Protein AF-A0A239QYQ8-F1 (afdb_monomer)

Secondary structure (DSSP, 8-state):
---GGGGS-TTT-SEEGGGHHHHHHHHT-SSHHHHHHHHHHT--SEEEEETTT--EEEEE-TT-TTS----TTEEEEPPSS-GGG----GGGS--TT---THHHHHHHSTT---THHHHHS-SPPB-SS--HHHHHHHHHHHHHHHH-HHHHHHHHHHHHHHHHHHHSS-SHHHHHHHIIIIIHHHHHTBTTGGG--HHHHHHHHHHHT-TTTHHHHHHHHHHHHHHHHHHHHHHHHHH--

Sequence (241 aa):
MDGAIEYMDEVALCYPQEKFNKLRTALGFKQDSELTELIEQAETFYIVRQKDTGQMVAFMTPLVPYRFVPSEHQIIEEPALKSEVFEVQANLMYNPKNSDKIADNLRVHRKGINMKMLLKENAPAFHATPKEDAIAQVEEVFEYLFSNDYELREYFGEFAYHYQQKYNTKAFPALKALVDERLIPHMSSRVGIENWPKPAVLKWIKNYFGARRLPYVITEAKELLQKREERMKREQEEQDY

Mean predicted aligned error: 14.35 Å

Nearest PDB structures (foldseek):
  7qvd-assembly1_AAA  TM=2.580E-01  e=7.735E+00  Pseudomonas aeruginosa
  8r0a-assembly1_L  TM=1.962E-01  e=7.735E+00  Homo sapiens

Solvent-accessible surface area (backbone atoms only — not comparable to full-atom values): 13514 Å² total; per-residue (Å²): 129,89,56,47,63,85,40,36,41,74,61,40,55,25,38,38,51,92,31,35,68,60,46,24,52,78,66,70,43,94,44,60,64,62,46,51,52,50,53,59,64,50,32,41,37,30,38,31,25,34,67,92,77,64,46,74,49,30,37,24,51,56,90,52,78,64,46,62,77,69,54,100,60,38,44,77,45,76,39,82,47,65,75,87,71,79,80,65,52,48,68,75,57,60,58,93,85,64,91,47,75,64,56,60,57,44,62,73,33,85,85,38,49,70,48,50,44,66,62,72,54,69,60,73,54,66,43,99,61,54,48,71,61,17,39,52,53,49,48,54,53,51,51,53,33,71,75,31,76,66,51,37,42,74,68,39,38,69,57,37,52,54,36,26,73,74,67,76,45,80,33,64,66,23,52,50,34,32,37,68,75,43,47,45,59,61,51,17,14,24,50,50,46,57,66,49,51,66,71,59,55,50,52,49,53,48,58,64,58,30,81,93,42,32,70,58,53,50,51,52,15,50,54,42,30,51,53,52,53,56,48,54,51,49,56,49,60,64,70,76,106

Foldseek 3Di:
DPFDVVQADLQLQKRFPVSLVVVCVVQPHPDSVLVVVLVVLQLQWWFKAFQPPRDTGIIHGLVRQFRDDDDPRIDIDHRPDHPPVPPDFSVNSDDVVDPDPNVVSQVVVVPGRPCCSVVVPPPQDFAPFFDPLLLVLLVVLVVVCVVDPVSVCVLCVVLQVVLCVVPVDGCVLLVVLCCVVPVSRPRRRGRNSSVGDSVVSSVVSSVCCDPVCSVVSSVNSVVSSVVVVVVVVVVVVVVVD

pLDDT: mean 73.73, std 17.38, range [32.91, 96.12]

Radius of gyration: 22.36 Å; Cα contacts (8 Å, |Δi|>4): 276; chains: 1; bounding box: 58×44×60 Å

Structure (mmCIF, N/CA/C/O backbone):
data_AF-A0A239QYQ8-F1
#
_entry.id   AF-A0A239QYQ8-F1
#
loop_
_atom_site.group_PDB
_atom_site.id
_atom_site.type_symbol
_atom_site.label_atom_id
_atom_site.label_alt_id
_atom_site.label_comp_id
_atom_site.label_asym_id
_atom_site.label_entity_id
_atom_site.label_seq_id
_atom_site.pdbx_PDB_ins_code
_atom_site.Cartn_x
_atom_site.Cartn_y
_atom_site.Cartn_z
_atom_site.occupancy
_atom_site.B_iso_or_equiv
_atom_site.auth_seq_id
_atom_site.auth_comp_id
_atom_site.auth_asym_id
_atom_site.auth_atom_id
_atom_site.pdbx_PDB_model_num
ATOM 1 N N . MET A 1 1 ? 11.952 -0.265 20.543 1.00 32.91 1 MET A N 1
ATOM 2 C CA . MET A 1 1 ? 10.573 -0.113 21.035 1.00 32.91 1 MET A CA 1
ATOM 3 C C . MET A 1 1 ? 9.728 -0.713 19.956 1.00 32.91 1 MET A C 1
ATOM 5 O O . MET A 1 1 ? 9.585 -0.096 18.909 1.00 32.91 1 MET A O 1
ATOM 9 N N . ASP A 1 2 ? 9.328 -1.948 20.195 1.00 33.94 2 ASP A N 1
ATOM 10 C CA . ASP A 1 2 ? 8.453 -2.724 19.333 1.00 33.94 2 ASP A CA 1
ATOM 11 C C . ASP A 1 2 ? 7.106 -1.999 19.321 1.00 33.94 2 ASP A C 1
ATOM 13 O O . ASP A 1 2 ? 6.491 -1.787 20.371 1.00 33.94 2 ASP A O 1
ATOM 17 N N . GLY A 1 3 ? 6.778 -1.385 18.187 1.00 49.34 3 GLY A N 1
ATOM 18 C CA . GLY A 1 3 ? 5.700 -0.411 18.142 1.00 49.34 3 GLY A CA 1
ATOM 19 C C . GLY A 1 3 ? 4.340 -1.039 17.876 1.00 49.34 3 GLY A C 1
ATOM 20 O O . GLY A 1 3 ? 4.070 -2.181 18.243 1.00 49.34 3 GL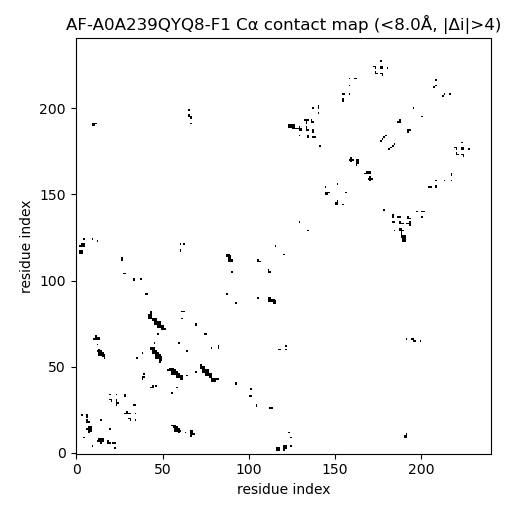Y A O 1
ATOM 21 N N . ALA A 1 4 ? 3.411 -0.243 17.342 1.00 50.47 4 ALA A N 1
ATOM 22 C CA . ALA A 1 4 ? 1.981 -0.533 17.451 1.00 50.47 4 ALA A CA 1
ATOM 23 C C . ALA A 1 4 ? 1.510 -1.797 16.704 1.00 50.47 4 ALA A C 1
ATOM 25 O O . ALA A 1 4 ? 0.371 -2.219 16.897 1.00 50.47 4 ALA A O 1
ATOM 26 N N . ILE A 1 5 ? 2.382 -2.402 15.895 1.00 53.28 5 ILE A N 1
ATOM 27 C CA . ILE A 1 5 ? 2.143 -3.631 15.133 1.00 53.28 5 ILE A CA 1
ATOM 28 C C . ILE A 1 5 ? 1.789 -4.809 16.052 1.00 53.28 5 ILE A C 1
ATOM 30 O O . ILE A 1 5 ? 0.895 -5.580 15.722 1.00 53.28 5 ILE A O 1
ATOM 34 N N . GLU A 1 6 ? 2.391 -4.918 17.243 1.00 60.53 6 GLU A N 1
ATOM 35 C CA . GLU A 1 6 ? 2.124 -6.037 18.172 1.00 60.53 6 GLU A CA 1
ATOM 36 C C . GLU A 1 6 ? 0.673 -6.089 18.689 1.00 60.53 6 GLU A C 1
ATOM 38 O O . GLU A 1 6 ? 0.208 -7.103 19.228 1.00 60.53 6 GLU A O 1
ATOM 43 N N . TYR A 1 7 ? -0.051 -4.978 18.548 1.00 66.06 7 TYR A N 1
ATOM 44 C CA . TYR A 1 7 ? -1.433 -4.829 18.994 1.00 66.06 7 TYR A CA 1
ATOM 45 C C . TYR A 1 7 ? -2.443 -4.930 17.845 1.00 66.06 7 TYR A C 1
ATOM 47 O O . TYR A 1 7 ? -3.643 -4.848 18.106 1.00 66.06 7 TYR A O 1
ATOM 55 N N . MET A 1 8 ? -1.979 -5.108 16.604 1.00 67.62 8 MET A N 1
ATOM 56 C CA . MET A 1 8 ? -2.828 -5.265 15.425 1.00 67.62 8 MET A CA 1
ATOM 57 C C . MET A 1 8 ? -3.097 -6.734 15.118 1.00 67.62 8 MET A C 1
ATOM 59 O O . MET A 1 8 ? -2.294 -7.616 15.422 1.00 67.62 8 MET A O 1
ATOM 63 N N . ASP A 1 9 ? -4.233 -6.990 14.481 1.00 66.75 9 ASP A N 1
ATOM 64 C CA . ASP A 1 9 ? -4.422 -8.210 13.712 1.00 66.75 9 ASP A CA 1
ATOM 65 C C . ASP A 1 9 ? -3.593 -8.119 12.424 1.00 66.75 9 ASP A C 1
ATOM 67 O O . ASP A 1 9 ? -3.753 -7.183 11.637 1.00 66.75 9 ASP A O 1
ATOM 71 N N . GLU A 1 10 ? -2.687 -9.072 12.215 1.00 59.56 10 GLU A N 1
ATOM 72 C CA . GLU A 1 10 ? -1.747 -9.044 11.089 1.00 59.56 10 GLU A CA 1
ATOM 73 C C . GLU A 1 10 ? -2.444 -9.202 9.728 1.00 59.56 10 GLU A C 1
ATOM 75 O O . GLU A 1 10 ? -1.924 -8.739 8.714 1.00 59.56 10 GLU A O 1
ATOM 80 N N . VAL A 1 11 ? -3.631 -9.814 9.687 1.00 58.41 11 VAL A N 1
ATOM 81 C CA . VAL A 1 11 ? -4.361 -10.110 8.449 1.00 58.41 11 VAL A CA 1
ATOM 82 C C . VAL A 1 11 ? -5.255 -8.928 8.073 1.00 58.41 11 VAL A C 1
ATOM 84 O O . VAL A 1 11 ? -5.144 -8.370 6.975 1.00 58.41 11 VAL A O 1
ATOM 87 N N . ALA A 1 12 ? -6.109 -8.506 9.005 1.00 58.50 12 ALA A N 1
ATOM 88 C CA . ALA A 1 12 ? -7.071 -7.429 8.810 1.00 58.50 12 ALA A CA 1
ATOM 89 C C . ALA A 1 12 ? -6.451 -6.028 8.957 1.00 58.50 12 ALA A C 1
ATOM 91 O O . ALA A 1 12 ? -7.084 -5.041 8.582 1.00 58.50 12 ALA A O 1
ATOM 92 N N . LEU A 1 13 ? -5.222 -5.931 9.486 1.00 65.25 13 LEU A N 1
ATOM 93 C CA . LEU A 1 13 ? -4.535 -4.683 9.845 1.00 65.25 13 LEU A CA 1
ATOM 94 C C . LEU A 1 13 ? -5.445 -3.708 10.609 1.00 65.25 13 LEU A C 1
ATOM 96 O O . LEU A 1 13 ? -5.442 -2.496 10.377 1.00 65.25 13 LEU A O 1
ATOM 100 N N . CYS A 1 14 ? -6.224 -4.262 11.533 1.00 74.31 14 CYS A N 1
ATOM 101 C CA . CYS A 1 14 ? -7.064 -3.531 12.468 1.00 74.31 14 CYS A CA 1
ATOM 102 C C . CYS A 1 14 ? -6.534 -3.706 13.894 1.00 74.31 14 CYS A C 1
ATOM 104 O O . CYS A 1 14 ? -5.748 -4.610 14.171 1.00 74.31 14 CYS A O 1
ATOM 106 N N . TYR A 1 15 ? -6.975 -2.848 14.806 1.00 81.69 15 TYR A N 1
ATOM 107 C CA . TYR A 1 15 ? -6.824 -3.047 16.242 1.00 81.69 15 TYR A CA 1
ATOM 108 C C . TYR A 1 15 ? -8.134 -3.643 16.749 1.00 81.69 15 TYR A C 1
ATOM 110 O O . TYR A 1 15 ? -9.113 -2.900 16.865 1.00 81.69 15 TYR A O 1
ATOM 118 N N . PRO A 1 16 ? -8.204 -4.961 16.983 1.00 84.56 16 PRO A N 1
ATOM 119 C CA . PRO A 1 16 ? -9.441 -5.592 17.399 1.00 84.56 16 PRO A CA 1
ATOM 120 C C . PRO A 1 16 ? -9.619 -5.449 18.917 1.00 84.56 16 PRO A C 1
ATOM 122 O O . PRO A 1 16 ? -8.652 -5.243 19.665 1.00 84.56 16 PRO A O 1
ATOM 125 N N . GLN A 1 17 ? -10.861 -5.528 19.386 1.00 86.56 17 GLN A N 1
ATOM 126 C CA . GLN A 1 17 ? -11.225 -5.268 20.778 1.00 86.56 17 GLN A CA 1
ATOM 127 C C . GLN A 1 17 ? -10.453 -6.153 21.769 1.00 86.56 17 GLN A C 1
ATOM 129 O O . GLN A 1 17 ? -10.079 -5.698 22.849 1.00 86.56 17 GLN A O 1
ATOM 134 N N . GLU A 1 18 ? -10.112 -7.387 21.393 1.00 84.88 18 GLU A N 1
ATOM 135 C CA . GLU A 1 18 ? -9.341 -8.322 22.223 1.00 84.88 18 GLU A CA 1
ATOM 136 C C . GLU A 1 18 ? -7.933 -7.796 22.548 1.00 84.88 18 GLU A C 1
ATOM 138 O O . GLU A 1 18 ? -7.304 -8.220 23.523 1.00 84.88 18 GLU A O 1
ATOM 143 N N . LYS A 1 19 ? -7.417 -6.858 21.746 1.00 81.12 19 LYS A N 1
ATOM 144 C CA . LYS A 1 19 ? -6.107 -6.224 21.932 1.00 81.12 19 LYS A CA 1
ATOM 145 C C . LYS A 1 19 ? -6.196 -4.873 22.643 1.00 81.12 19 LYS A C 1
ATOM 147 O O . LYS A 1 19 ? -5.146 -4.336 23.006 1.00 81.12 19 LYS A O 1
ATOM 152 N N . PHE A 1 20 ? -7.396 -4.349 22.921 1.00 86.44 20 PHE A N 1
ATOM 153 C CA . PHE A 1 20 ? -7.574 -3.030 23.544 1.00 86.44 20 PHE A CA 1
ATOM 154 C C . PHE A 1 20 ? -6.898 -2.943 24.904 1.00 86.44 20 PHE A C 1
ATOM 156 O O . PHE A 1 20 ? -6.191 -1.975 25.147 1.00 86.44 20 PHE A O 1
ATOM 163 N N . ASN A 1 21 ? -6.991 -3.978 25.742 1.00 82.25 21 ASN A N 1
ATOM 164 C CA . ASN A 1 21 ? -6.329 -3.985 27.049 1.00 82.25 21 ASN A CA 1
ATOM 165 C C . ASN A 1 21 ? -4.804 -3.756 26.937 1.00 82.25 21 ASN A C 1
ATOM 167 O O . ASN A 1 21 ? -4.207 -2.966 27.675 1.00 82.25 21 ASN A O 1
ATOM 171 N N . LYS A 1 22 ? -4.160 -4.417 25.970 1.00 78.12 22 LYS A N 1
ATOM 172 C CA . LYS A 1 22 ? -2.721 -4.252 25.731 1.00 78.12 22 LYS A CA 1
ATOM 173 C C . LYS A 1 22 ? -2.416 -2.866 25.169 1.00 78.12 22 LYS A C 1
ATOM 175 O O . LYS A 1 22 ? -1.539 -2.175 25.686 1.00 78.12 22 LYS A O 1
ATOM 180 N N . LEU A 1 23 ? -3.183 -2.442 24.166 1.00 75.88 23 LEU A N 1
ATOM 181 C CA . LEU A 1 23 ? -2.985 -1.161 23.504 1.00 75.88 23 LEU A CA 1
ATOM 182 C C . LEU A 1 23 ? -3.208 0.022 24.454 1.00 75.88 23 LEU A C 1
ATOM 184 O O . LEU A 1 23 ? -2.389 0.936 24.517 1.00 75.88 23 LEU A O 1
ATOM 188 N N . ARG A 1 24 ? -4.284 -0.010 25.243 1.00 78.12 24 ARG A N 1
ATOM 189 C CA . ARG A 1 24 ? -4.607 1.032 26.216 1.00 78.12 24 ARG A CA 1
ATOM 190 C C . ARG A 1 24 ? -3.499 1.156 27.258 1.00 78.12 24 ARG A C 1
ATOM 192 O O . ARG A 1 24 ? -3.132 2.265 27.617 1.00 78.12 24 ARG A O 1
ATOM 199 N N . THR A 1 25 ? -2.918 0.032 27.685 1.00 75.62 25 THR A N 1
ATOM 200 C CA . THR A 1 25 ? -1.826 0.015 28.664 1.00 75.62 25 THR A CA 1
ATOM 201 C C . THR A 1 25 ? -0.572 0.654 28.076 1.00 75.62 25 THR A C 1
ATOM 203 O O . THR A 1 25 ? 0.046 1.494 28.726 1.00 75.62 25 THR A O 1
ATOM 206 N N . ALA A 1 26 ? -0.239 0.329 26.823 1.00 69.88 26 ALA A N 1
ATOM 207 C CA . ALA A 1 26 ? 0.881 0.938 26.107 1.00 69.88 26 ALA A CA 1
ATOM 208 C C . ALA A 1 26 ? 0.698 2.454 25.893 1.00 69.88 26 ALA A C 1
ATOM 210 O O . ALA A 1 26 ? 1.668 3.209 25.930 1.00 69.88 26 ALA A O 1
ATOM 211 N N . LEU A 1 27 ? -0.546 2.905 25.708 1.00 68.56 27 LEU A N 1
ATOM 212 C CA . LEU A 1 27 ? -0.901 4.316 25.532 1.00 68.56 27 LEU A CA 1
ATOM 213 C C . LEU A 1 27 ? -1.143 5.073 26.853 1.00 68.56 27 LEU A C 1
ATOM 215 O O . LEU A 1 27 ? -1.322 6.289 26.817 1.00 68.56 27 LEU A O 1
ATOM 219 N N . GLY A 1 28 ? -1.111 4.389 28.002 1.00 68.69 28 GLY A N 1
ATOM 220 C CA . GLY A 1 28 ? -1.258 4.996 29.331 1.00 68.69 28 GLY A CA 1
ATOM 221 C C . GLY A 1 28 ? -2.697 5.143 29.846 1.00 68.69 28 GLY A C 1
ATOM 222 O O . GLY A 1 28 ? -2.915 5.830 30.841 1.00 68.69 28 GLY A O 1
ATOM 223 N N . PHE A 1 29 ? -3.677 4.495 29.218 1.00 73.31 29 PHE A N 1
ATOM 224 C CA . PHE A 1 29 ? -5.084 4.518 29.628 1.00 73.31 29 PHE A CA 1
ATOM 225 C C . PHE A 1 29 ? -5.415 3.473 30.696 1.00 73.31 29 PHE A C 1
ATOM 227 O O . PHE A 1 29 ? -4.965 2.319 30.658 1.00 73.31 29 PHE A O 1
ATOM 234 N N . LYS A 1 30 ? -6.297 3.850 31.625 1.00 75.38 30 LYS A N 1
ATOM 235 C CA . LYS A 1 30 ? -6.715 2.989 32.739 1.00 75.38 30 LYS A CA 1
ATOM 236 C C . LYS A 1 30 ? -7.827 2.022 32.355 1.00 75.38 30 LYS A C 1
ATOM 238 O O . LYS A 1 30 ? -7.911 0.950 32.950 1.00 75.38 30 LYS A O 1
ATOM 243 N N . GLN A 1 31 ? -8.672 2.389 31.393 1.00 80.69 31 GLN A N 1
ATOM 244 C CA . GLN A 1 31 ? -9.850 1.616 30.988 1.00 80.69 31 GLN A CA 1
ATOM 245 C C . GLN A 1 31 ? -9.998 1.586 29.462 1.00 80.69 31 GLN A C 1
ATOM 247 O O . GLN A 1 31 ? -9.571 2.516 28.781 1.00 80.69 31 GLN A O 1
ATOM 252 N N . ASP A 1 32 ? -10.610 0.526 28.922 1.00 82.44 32 ASP A N 1
ATOM 253 C CA . ASP A 1 32 ? -10.849 0.392 27.471 1.00 82.44 32 ASP A CA 1
ATOM 254 C C . ASP A 1 32 ? -11.824 1.467 26.959 1.00 82.44 32 ASP A C 1
ATOM 256 O O . ASP A 1 32 ? -11.723 1.908 25.815 1.00 82.44 32 ASP A O 1
ATOM 260 N N . SER A 1 33 ? -12.728 1.942 27.822 1.00 81.88 33 SER A N 1
ATOM 261 C CA . SER A 1 33 ? -13.638 3.057 27.539 1.00 81.88 33 SER A CA 1
ATOM 262 C C . SER A 1 33 ? -12.895 4.357 27.228 1.00 81.88 33 SER A C 1
ATOM 264 O O . SER A 1 33 ? -13.280 5.050 26.297 1.00 81.88 33 SER A O 1
ATOM 266 N N . GLU A 1 34 ? -11.800 4.655 27.937 1.00 75.38 34 GLU A N 1
ATOM 267 C CA . GLU A 1 34 ? -10.990 5.864 27.706 1.00 75.38 34 GLU A CA 1
ATOM 268 C C . GLU A 1 34 ? -10.297 5.828 26.335 1.00 75.38 34 GLU A C 1
ATOM 270 O O . GLU A 1 34 ? -10.198 6.848 25.656 1.00 75.38 34 GLU A O 1
ATOM 275 N N . LEU A 1 35 ? -9.838 4.644 25.913 1.00 78.94 35 LEU A N 1
ATOM 276 C CA . LEU A 1 35 ? -9.284 4.436 24.576 1.00 78.94 35 LEU A CA 1
ATOM 277 C C . LEU A 1 35 ? -10.373 4.576 23.504 1.00 78.94 35 LEU A C 1
ATOM 279 O O . LEU A 1 35 ? -10.168 5.274 22.517 1.00 78.94 35 LEU A O 1
ATOM 283 N N . THR A 1 36 ? -11.520 3.925 23.710 1.00 83.88 36 THR A N 1
ATOM 284 C CA . THR A 1 36 ? -12.656 3.938 22.773 1.00 83.88 36 THR A CA 1
ATOM 285 C C . THR A 1 36 ? -13.141 5.366 22.533 1.00 83.88 36 THR A C 1
ATOM 287 O O . THR A 1 36 ? -13.240 5.796 21.388 1.00 83.88 36 THR A O 1
ATOM 290 N N . GLU A 1 37 ? -13.347 6.127 23.609 1.00 78.31 37 GLU A N 1
ATOM 291 C CA . GLU A 1 37 ? -13.791 7.520 23.556 1.00 78.31 37 GLU A CA 1
ATOM 292 C C . GLU A 1 37 ? -12.788 8.407 22.802 1.00 78.31 37 GLU A C 1
ATOM 294 O O . GLU A 1 37 ? -13.189 9.218 21.968 1.00 78.31 37 GLU A O 1
ATOM 299 N N . LEU A 1 38 ? -11.477 8.213 23.014 1.00 75.19 38 LEU A N 1
ATOM 300 C CA . LEU A 1 38 ? -10.461 8.938 22.249 1.00 75.19 38 LEU A CA 1
ATOM 301 C C . LEU A 1 38 ? -10.537 8.613 20.752 1.00 75.19 38 LEU A C 1
ATOM 303 O O . LEU A 1 38 ? -10.428 9.525 19.939 1.00 75.19 38 LEU A O 1
ATOM 307 N N . ILE A 1 39 ? -10.673 7.335 20.382 1.00 78.00 39 ILE A N 1
ATOM 308 C CA . ILE A 1 39 ? -10.739 6.903 18.976 1.00 78.00 39 ILE A CA 1
ATOM 309 C C . ILE A 1 39 ? -11.995 7.447 18.286 1.00 78.00 39 ILE A C 1
ATOM 311 O O . ILE A 1 39 ? -11.919 7.842 17.126 1.00 78.00 39 ILE A O 1
ATOM 315 N N . GLU A 1 40 ? -13.125 7.516 18.987 1.00 78.38 40 GLU A N 1
ATOM 316 C CA . GLU A 1 40 ? -14.363 8.104 18.462 1.00 78.38 40 GLU A CA 1
ATOM 317 C C . GLU A 1 40 ? -14.231 9.618 18.270 1.00 78.38 40 GLU A C 1
ATOM 319 O O . GLU A 1 40 ? -14.477 10.122 17.176 1.00 78.38 40 GLU A O 1
ATOM 324 N N . GLN A 1 41 ? -13.757 10.341 19.292 1.00 70.94 41 GLN A N 1
ATOM 325 C CA . GLN A 1 41 ? -13.532 11.794 19.222 1.00 70.94 41 GLN A CA 1
ATOM 326 C C . GLN A 1 41 ? -12.457 12.184 18.205 1.00 70.94 41 GLN A C 1
ATOM 328 O O . GLN A 1 41 ? -12.404 13.326 17.753 1.00 70.94 41 GLN A O 1
ATOM 333 N N . ALA A 1 42 ? -11.586 11.240 17.855 1.00 67.00 42 ALA A N 1
ATOM 334 C CA . ALA A 1 42 ? -10.560 11.440 16.857 1.00 67.00 42 ALA A CA 1
ATOM 335 C C . ALA A 1 42 ? -11.134 11.728 15.473 1.00 67.00 42 ALA A C 1
ATOM 337 O O . ALA A 1 42 ? -10.450 12.368 14.682 1.00 67.00 42 ALA A O 1
ATOM 338 N N . GLU A 1 43 ? -12.307 11.171 15.148 1.00 67.56 43 GLU A N 1
ATOM 339 C CA . GLU A 1 43 ? -12.972 11.271 13.837 1.00 67.56 43 GLU A CA 1
ATOM 340 C C . GLU A 1 43 ? -12.086 10.898 12.629 1.00 67.56 43 GLU A C 1
ATOM 342 O O . GLU A 1 43 ? -12.374 11.229 11.478 1.00 67.56 43 GLU A O 1
ATOM 347 N N . THR A 1 44 ? -10.976 10.210 12.886 1.00 65.50 44 THR A N 1
ATOM 348 C CA . THR A 1 44 ? -9.886 9.996 11.931 1.00 65.50 44 THR A CA 1
ATOM 349 C C . THR A 1 44 ? -9.640 8.524 11.620 1.00 65.50 44 THR A C 1
ATOM 351 O O . THR A 1 44 ? -8.965 8.214 10.640 1.00 65.50 44 THR A O 1
ATOM 354 N N . PHE A 1 45 ? -10.176 7.611 12.427 1.00 75.50 45 PHE A N 1
ATOM 355 C CA . PHE A 1 45 ? -10.061 6.168 12.234 1.00 75.50 45 PHE A CA 1
ATOM 356 C C . PHE A 1 45 ? -11.319 5.614 11.570 1.00 75.50 45 PHE A C 1
ATOM 358 O O . PHE A 1 45 ? -12.409 6.148 11.756 1.00 75.50 45 PHE A O 1
ATOM 365 N N . TYR A 1 46 ? -11.169 4.515 10.834 1.00 78.62 46 TYR A N 1
ATOM 366 C CA . TYR A 1 46 ? -12.320 3.683 10.495 1.00 78.62 46 TYR A CA 1
ATOM 367 C C . TYR A 1 46 ? -12.711 2.892 11.737 1.00 78.62 46 TYR A C 1
ATOM 369 O O . TYR A 1 46 ? -11.841 2.299 12.380 1.00 78.62 46 TYR A O 1
ATOM 377 N N . ILE A 1 47 ? -13.995 2.854 12.066 1.00 87.44 47 ILE A N 1
ATOM 378 C CA . ILE A 1 47 ? -14.490 2.177 13.266 1.00 87.44 47 ILE A CA 1
ATOM 379 C C . ILE A 1 47 ? -15.375 1.014 12.836 1.00 87.44 47 ILE A C 1
ATOM 381 O O . ILE A 1 47 ? -16.303 1.183 12.054 1.00 87.44 47 ILE A O 1
ATOM 385 N N . VAL A 1 48 ? -15.096 -0.182 13.348 1.00 89.06 48 VAL A N 1
ATOM 386 C CA . VAL A 1 48 ? -15.952 -1.353 13.153 1.00 89.06 48 VAL A CA 1
ATOM 387 C C . VAL A 1 48 ? -16.872 -1.478 14.354 1.00 89.06 48 VAL A C 1
ATOM 389 O O . VAL A 1 48 ? -16.397 -1.601 15.487 1.00 89.06 48 VAL A O 1
ATOM 392 N N . ARG A 1 49 ? -18.183 -1.511 14.111 1.00 92.44 49 ARG A N 1
ATOM 393 C CA . ARG A 1 49 ? -19.193 -1.709 15.155 1.00 92.44 49 ARG A CA 1
ATOM 394 C C . ARG A 1 49 ? -20.028 -2.948 14.925 1.00 92.44 49 ARG A C 1
ATOM 396 O O . ARG A 1 49 ? -20.283 -3.335 13.786 1.00 92.44 49 ARG A O 1
ATOM 403 N N . GLN A 1 50 ? -20.509 -3.528 16.015 1.00 92.50 50 GLN A N 1
ATOM 404 C CA . GLN A 1 50 ? -21.578 -4.516 15.966 1.00 92.50 50 GLN A CA 1
ATOM 405 C C . GLN A 1 50 ? -22.922 -3.807 15.709 1.00 92.50 50 GLN A C 1
ATOM 407 O O . GLN A 1 50 ? -23.255 -2.849 16.406 1.00 92.50 50 GLN A O 1
ATOM 412 N N . LYS A 1 51 ? -23.702 -4.274 14.726 1.00 89.31 51 LYS A N 1
ATOM 413 C CA . LYS A 1 51 ? -24.982 -3.669 14.306 1.00 89.31 51 LYS A CA 1
ATOM 414 C C . LYS A 1 51 ? -25.995 -3.572 15.443 1.00 89.31 51 LYS A C 1
ATOM 416 O O . LYS A 1 51 ? -26.685 -2.567 15.557 1.00 89.31 51 LYS A O 1
ATOM 421 N N . ASP A 1 52 ? -26.060 -4.610 16.270 1.00 89.69 52 ASP A N 1
ATOM 422 C CA . ASP A 1 52 ? -27.122 -4.759 17.267 1.00 89.69 52 ASP A CA 1
ATOM 423 C C . ASP A 1 52 ? -26.875 -3.918 18.526 1.00 89.69 52 ASP A C 1
ATOM 425 O O . ASP A 1 52 ? -27.817 -3.477 19.179 1.00 89.69 52 ASP A O 1
ATOM 429 N N . THR A 1 53 ? -25.606 -3.690 18.875 1.00 90.50 53 THR A N 1
ATOM 430 C CA . THR A 1 53 ? -25.218 -3.033 20.134 1.00 90.50 53 THR A CA 1
ATOM 431 C C . THR A 1 53 ? -24.558 -1.673 19.932 1.00 90.50 53 THR A C 1
ATOM 433 O O . THR A 1 53 ? -24.434 -0.911 20.887 1.00 90.50 53 THR A O 1
ATOM 436 N N . GLY A 1 54 ? -24.093 -1.364 18.718 1.00 87.75 54 GLY A N 1
ATOM 437 C CA . GLY A 1 54 ? -23.271 -0.183 18.442 1.00 87.75 54 GLY A CA 1
ATOM 438 C C . GLY A 1 54 ? -21.880 -0.235 19.086 1.00 87.75 54 GLY A C 1
ATOM 439 O O . GLY A 1 54 ? -21.132 0.743 19.028 1.00 87.75 54 GLY A O 1
ATOM 440 N N . GLN A 1 55 ? -21.504 -1.358 19.703 1.00 90.25 55 GLN A N 1
ATOM 441 C CA . GLN A 1 55 ? -20.216 -1.496 20.365 1.00 90.25 55 GLN A CA 1
ATOM 442 C C . GLN A 1 55 ? -19.084 -1.527 19.338 1.00 90.25 55 GLN A C 1
ATOM 444 O O . GLN A 1 55 ? -19.153 -2.265 18.353 1.00 90.25 55 GLN A O 1
ATOM 449 N N . MET A 1 56 ? -18.027 -0.750 19.591 1.00 92.19 56 MET A N 1
ATOM 450 C CA . MET A 1 56 ? -16.787 -0.820 18.824 1.00 92.19 56 MET A CA 1
ATOM 451 C C . MET A 1 56 ? -16.103 -2.168 19.063 1.00 92.19 56 MET A C 1
ATOM 453 O O . MET A 1 56 ? -15.759 -2.501 20.196 1.00 92.19 56 MET A O 1
ATOM 457 N N . VAL A 1 57 ? -15.888 -2.917 17.982 1.00 90.50 57 VAL A N 1
AT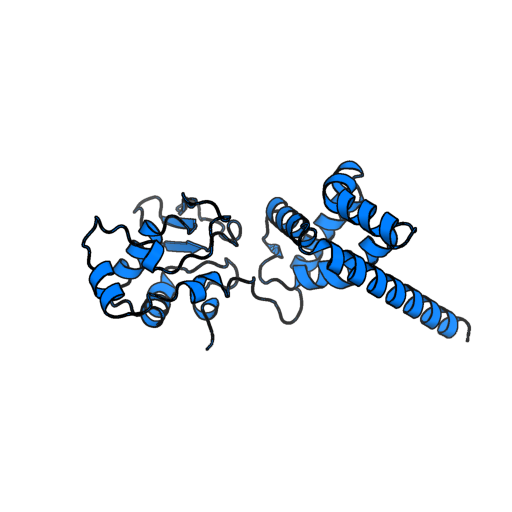OM 458 C CA . VAL A 1 57 ? -15.223 -4.231 17.997 1.00 90.50 57 VAL A CA 1
ATOM 459 C C . VAL A 1 57 ? -13.841 -4.196 17.348 1.00 90.50 57 VAL A C 1
ATOM 461 O O . VAL A 1 57 ? -13.019 -5.071 17.599 1.00 90.50 57 VAL A O 1
ATOM 464 N N . ALA A 1 58 ? -13.557 -3.179 16.535 1.00 87.94 58 ALA A N 1
ATOM 465 C CA . ALA A 1 58 ? -12.216 -2.875 16.057 1.00 87.94 58 ALA A CA 1
ATOM 466 C C . ALA A 1 58 ? -12.140 -1.424 15.568 1.00 87.94 58 ALA A C 1
ATOM 468 O O . ALA A 1 58 ? -13.163 -0.797 15.293 1.00 87.94 58 ALA A O 1
ATOM 469 N N . PHE A 1 59 ? -10.932 -0.909 15.378 1.00 84.25 59 PHE A N 1
ATOM 470 C CA . PHE A 1 59 ? -10.713 0.295 14.578 1.00 84.25 59 PHE A CA 1
ATOM 471 C C . PHE A 1 59 ? -9.486 0.131 13.681 1.00 84.25 59 PHE A C 1
ATOM 473 O O . PHE A 1 59 ? -8.590 -0.668 13.959 1.00 84.25 59 PHE A O 1
ATOM 480 N N . MET A 1 60 ? -9.442 0.872 12.579 1.00 77.44 60 MET A N 1
ATOM 481 C CA . MET A 1 60 ? -8.351 0.834 11.610 1.00 77.44 60 MET A CA 1
ATOM 482 C C . MET A 1 60 ? -7.828 2.230 11.336 1.00 77.44 60 MET A C 1
ATOM 484 O O . MET A 1 60 ? -8.560 3.222 11.321 1.00 77.44 60 MET A O 1
ATOM 488 N N . THR A 1 61 ? -6.535 2.292 11.046 1.00 69.44 61 THR A N 1
ATOM 489 C CA . THR A 1 61 ? -5.927 3.511 10.529 1.00 69.44 61 THR A CA 1
ATOM 490 C C . THR A 1 61 ? -6.568 3.934 9.206 1.00 69.44 61 THR A C 1
ATOM 492 O O . THR A 1 61 ? -6.877 3.089 8.362 1.00 69.44 61 THR A O 1
ATOM 495 N N . PRO A 1 62 ? -6.689 5.246 8.955 1.00 57.91 62 PRO A N 1
ATOM 496 C CA . PRO A 1 62 ? -7.183 5.745 7.679 1.00 57.91 62 PRO A CA 1
ATOM 497 C C . PRO A 1 62 ? -6.269 5.412 6.494 1.00 57.91 62 PRO A C 1
ATOM 499 O O . PRO A 1 62 ? -6.671 5.540 5.338 1.00 57.91 62 PRO A O 1
ATOM 502 N N . LEU A 1 63 ? -5.033 4.982 6.770 1.00 55.09 63 LEU A N 1
ATOM 503 C CA . LEU A 1 63 ? -4.056 4.584 5.761 1.00 55.09 63 LEU A CA 1
ATOM 504 C C . LEU A 1 63 ? -4.353 3.211 5.145 1.00 55.09 63 LEU A C 1
ATOM 506 O O . LEU A 1 63 ? -3.837 2.916 4.066 1.00 55.09 63 LEU A O 1
ATOM 510 N N . VAL A 1 64 ? -5.180 2.382 5.795 1.00 57.97 64 VAL A N 1
ATOM 511 C CA . VAL A 1 64 ? -5.484 1.019 5.335 1.00 57.97 64 VAL A CA 1
ATOM 512 C C . VAL A 1 64 ? -6.992 0.717 5.444 1.00 57.97 64 VAL A C 1
ATOM 514 O O . VAL A 1 64 ? -7.391 -0.153 6.211 1.00 57.97 64 VAL A O 1
ATOM 5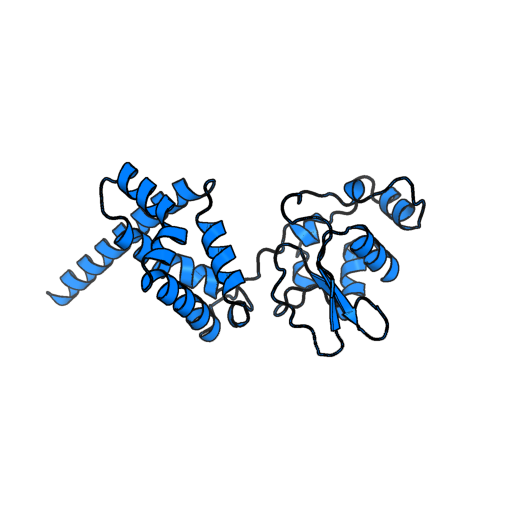17 N N . PRO A 1 65 ? -7.854 1.405 4.666 1.00 50.84 65 PRO A N 1
ATOM 518 C CA . PRO A 1 65 ? -9.313 1.340 4.839 1.00 50.84 65 PRO A CA 1
ATOM 519 C C . PRO A 1 65 ? -9.964 -0.012 4.523 1.00 50.84 65 PRO A C 1
ATOM 521 O O . PRO A 1 65 ? -11.094 -0.261 4.922 1.00 50.84 65 PRO A O 1
ATOM 524 N N . TYR A 1 66 ? -9.302 -0.844 3.711 1.00 55.25 66 TYR A N 1
ATOM 525 C CA . TYR A 1 66 ? -9.982 -1.862 2.896 1.00 55.25 66 TYR A CA 1
ATOM 526 C C . TYR A 1 66 ? -9.547 -3.303 3.184 1.00 55.25 66 TYR A C 1
ATOM 528 O O . TYR A 1 66 ? -9.659 -4.158 2.311 1.00 55.25 66 TYR A O 1
ATOM 536 N N . ARG A 1 67 ? -8.992 -3.578 4.369 1.00 57.12 67 ARG A N 1
ATOM 537 C CA . ARG A 1 67 ? -8.547 -4.935 4.746 1.00 57.12 67 ARG A CA 1
ATOM 538 C C . ARG A 1 67 ? -9.478 -5.660 5.695 1.00 57.12 67 ARG A C 1
ATOM 540 O O . ARG A 1 67 ? -9.467 -6.886 5.735 1.00 57.12 67 ARG A O 1
ATOM 547 N N . PHE A 1 68 ? -10.258 -4.915 6.461 1.00 64.12 68 PHE A N 1
ATOM 548 C CA . PHE A 1 68 ? -11.235 -5.513 7.343 1.00 64.12 68 PHE A CA 1
ATOM 549 C C . PHE A 1 68 ? -12.486 -5.854 6.541 1.00 64.12 68 PHE A C 1
ATOM 551 O O . PHE A 1 68 ? -13.134 -4.970 5.981 1.00 64.12 68 PHE A O 1
ATOM 558 N N . VAL A 1 69 ? -12.817 -7.141 6.486 1.00 66.25 69 VAL A N 1
ATOM 559 C CA . VAL A 1 69 ? -14.074 -7.620 5.912 1.00 66.25 69 VAL A CA 1
ATOM 560 C C . VAL A 1 69 ? -15.072 -7.748 7.063 1.00 66.25 69 VAL A C 1
ATOM 562 O O . VAL A 1 69 ? -14.885 -8.617 7.917 1.00 66.25 69 VAL A O 1
ATOM 565 N N . PRO A 1 70 ? -16.098 -6.883 7.140 1.00 70.38 70 PRO A N 1
ATOM 566 C CA . PRO A 1 70 ? -17.070 -6.959 8.217 1.00 70.38 70 PRO A CA 1
ATOM 567 C C . PRO A 1 70 ? -17.928 -8.214 8.064 1.00 70.38 70 PRO A C 1
ATOM 569 O O . PRO A 1 70 ? -18.321 -8.584 6.957 1.00 70.38 70 PRO A O 1
ATOM 572 N N . SER A 1 71 ? -18.248 -8.858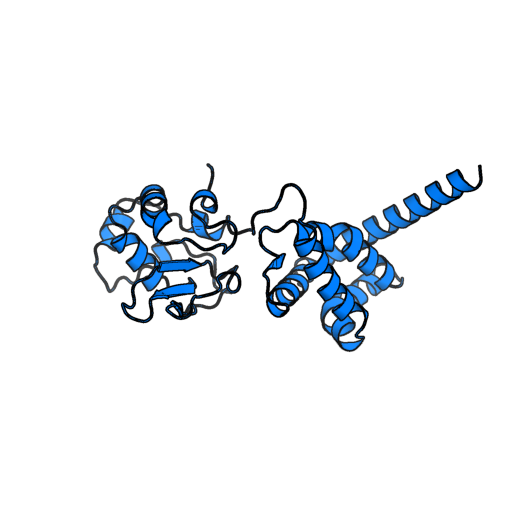 9.185 1.00 76.62 71 SER A N 1
ATOM 573 C CA . SER A 1 71 ? -19.266 -9.907 9.209 1.00 76.62 71 SER A CA 1
ATOM 574 C C . SER A 1 71 ? -20.662 -9.331 8.938 1.00 76.62 71 SER A C 1
ATOM 576 O O . SER A 1 71 ? -20.880 -8.119 8.990 1.00 76.62 71 SER A O 1
ATOM 578 N N . GLU A 1 72 ? -21.653 -10.194 8.703 1.00 78.00 72 GLU A N 1
ATOM 579 C CA . GLU A 1 72 ? -23.041 -9.767 8.460 1.00 78.00 72 GLU A CA 1
ATOM 580 C C . GLU A 1 72 ? -23.637 -8.938 9.612 1.00 78.00 72 GLU A C 1
ATOM 582 O O . GLU A 1 72 ? -24.545 -8.133 9.394 1.00 78.00 72 GLU A O 1
ATOM 587 N N . HIS A 1 73 ? -23.082 -9.066 10.820 1.00 84.56 73 HIS A N 1
ATOM 588 C CA . HIS A 1 73 ? -23.481 -8.329 12.021 1.00 84.56 73 HIS A CA 1
ATOM 589 C C . HIS A 1 73 ? -22.604 -7.104 12.304 1.00 84.56 73 HIS A C 1
ATOM 591 O O . HIS A 1 73 ? -22.718 -6.510 13.374 1.00 84.56 73 HIS A O 1
ATOM 597 N N . GLN A 1 74 ? -21.725 -6.719 11.380 1.00 84.56 74 GLN A N 1
ATOM 598 C CA . GLN A 1 74 ? -20.800 -5.604 11.552 1.00 84.56 74 GLN A CA 1
ATOM 599 C C . GLN A 1 74 ? -21.024 -4.509 10.511 1.00 84.56 74 GLN A C 1
ATOM 601 O O . GLN A 1 74 ? -21.482 -4.756 9.393 1.00 84.56 74 GLN A O 1
ATOM 606 N N . ILE A 1 75 ? -20.703 -3.279 10.899 1.00 87.38 75 ILE A N 1
ATOM 607 C CA . ILE A 1 75 ? -20.647 -2.112 10.017 1.00 87.38 75 ILE A CA 1
ATOM 608 C C . ILE A 1 75 ? -19.305 -1.415 10.176 1.00 87.38 75 ILE A C 1
ATOM 610 O O . ILE A 1 75 ? -18.709 -1.448 11.252 1.00 87.38 75 ILE A O 1
ATOM 614 N N . ILE A 1 76 ? -18.852 -0.787 9.094 1.00 84.75 76 ILE A N 1
ATOM 615 C CA . ILE A 1 76 ? -17.678 0.078 9.095 1.00 84.75 76 ILE A CA 1
ATOM 616 C C . ILE A 1 76 ? -18.173 1.519 9.011 1.00 84.75 76 ILE A C 1
ATOM 618 O O . ILE A 1 76 ? -18.848 1.893 8.054 1.00 84.75 76 ILE A O 1
ATOM 622 N N . GLU A 1 77 ? -17.829 2.311 10.015 1.00 84.56 77 GLU A N 1
ATOM 623 C CA . GLU A 1 77 ? -17.971 3.760 10.011 1.00 84.56 77 GLU A CA 1
ATOM 624 C C . GLU A 1 77 ? -16.705 4.376 9.418 1.00 84.56 77 GLU A C 1
ATOM 626 O O . GLU A 1 77 ? -15.586 4.090 9.858 1.00 84.56 77 GLU A O 1
ATOM 631 N N . GLU A 1 78 ? -16.884 5.198 8.389 1.00 74.38 78 GLU A N 1
ATOM 632 C CA . GLU A 1 78 ? -15.790 5.930 7.759 1.00 74.38 78 GLU A CA 1
ATOM 633 C C . GLU A 1 78 ? -15.374 7.138 8.614 1.00 74.38 78 GLU A C 1
ATOM 635 O O . GLU A 1 78 ? -16.220 7.748 9.274 1.00 74.38 78 GLU A O 1
ATOM 640 N N . PRO A 1 79 ? -14.086 7.525 8.599 1.00 71.25 79 PRO A N 1
ATOM 641 C CA . PRO A 1 79 ? -13.630 8.708 9.313 1.00 71.25 79 PRO A CA 1
ATOM 642 C C . PRO A 1 79 ? -14.261 9.976 8.725 1.00 71.25 79 PRO A C 1
ATOM 644 O O . PRO A 1 79 ? -14.308 10.149 7.504 1.00 71.25 79 PRO A O 1
ATOM 647 N N . ALA A 1 80 ? -14.684 10.907 9.583 1.00 61.91 80 ALA A N 1
ATOM 648 C CA . ALA A 1 80 ? -15.195 12.203 9.135 1.00 61.91 80 ALA A CA 1
ATOM 649 C C . ALA A 1 80 ? -14.070 13.112 8.600 1.00 61.91 80 ALA A C 1
ATOM 651 O O . ALA A 1 80 ? -14.293 13.946 7.717 1.00 61.91 80 ALA A O 1
ATOM 652 N N . LEU A 1 81 ? -12.838 12.929 9.091 1.00 54.69 81 LEU A N 1
ATOM 653 C CA . LEU A 1 81 ? -11.650 13.648 8.637 1.00 54.69 81 LEU A CA 1
ATOM 654 C C . LEU A 1 81 ? -10.883 12.848 7.569 1.00 54.69 81 LEU A C 1
ATOM 656 O O . LEU A 1 81 ? -10.433 11.724 7.791 1.00 54.69 81 LEU A O 1
ATOM 660 N N . LYS A 1 82 ? -10.688 13.458 6.391 1.00 51.34 82 LYS A N 1
ATOM 661 C CA . LYS A 1 82 ? -9.988 12.839 5.250 1.00 51.34 82 LYS A CA 1
ATOM 662 C C . LYS A 1 82 ? -8.504 12.604 5.534 1.00 51.34 82 LYS A C 1
ATOM 664 O O . LYS A 1 82 ? -7.837 13.470 6.099 1.00 51.34 82 LYS A O 1
ATOM 669 N N . SER A 1 83 ? -7.963 11.497 5.007 1.00 47.62 83 SER A N 1
ATOM 670 C CA . SER A 1 83 ? -6.574 11.008 5.168 1.00 47.62 83 SER A CA 1
ATOM 671 C C . SER A 1 83 ? -5.447 12.007 4.840 1.00 47.62 83 SER A C 1
ATOM 673 O O . SER A 1 83 ? -4.283 11.732 5.112 1.00 47.62 83 SER A O 1
ATOM 675 N N . GLU A 1 84 ? -5.765 13.158 4.251 1.00 40.44 84 GLU A N 1
ATOM 676 C CA . GLU A 1 84 ? -4.825 14.200 3.819 1.00 40.44 84 GLU A CA 1
ATOM 677 C C . GLU A 1 84 ? -4.373 15.143 4.959 1.00 40.44 84 GLU A C 1
ATOM 679 O O . GLU A 1 84 ? -3.398 15.869 4.795 1.00 40.44 84 GLU A O 1
ATOM 684 N N . VAL A 1 85 ? -5.022 15.106 6.132 1.00 40.66 85 VAL A N 1
ATOM 685 C CA . VAL A 1 85 ? -4.758 15.999 7.290 1.00 40.66 85 VAL A CA 1
ATOM 686 C C . VAL A 1 85 ? -3.762 15.397 8.319 1.00 40.66 85 VAL A C 1
ATOM 688 O O . VAL A 1 85 ? -3.595 15.885 9.433 1.00 40.66 85 VAL A O 1
ATOM 691 N N . PHE A 1 86 ? -3.059 14.315 7.984 1.00 47.62 86 PHE A N 1
ATOM 692 C CA . PHE A 1 86 ? -2.563 13.371 8.995 1.00 47.62 86 PHE A CA 1
ATOM 693 C C . PHE A 1 86 ? -1.112 13.549 9.477 1.00 47.62 86 PHE A C 1
ATOM 695 O O . PHE A 1 86 ? -0.245 12.711 9.243 1.00 47.62 86 PHE A O 1
ATOM 702 N N . GLU A 1 87 ? -0.890 14.588 10.286 1.00 43.34 87 GLU A N 1
ATOM 703 C CA . GLU A 1 87 ? 0.185 14.654 11.294 1.00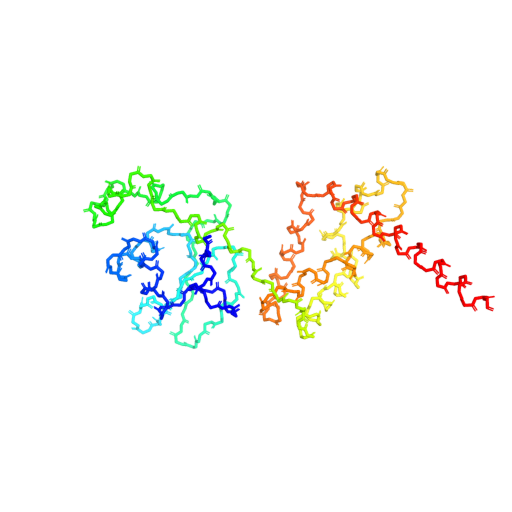 43.34 87 GLU A CA 1
ATOM 704 C C . GLU A 1 87 ? -0.377 15.129 12.648 1.00 43.34 87 GLU A C 1
ATOM 706 O O . GLU A 1 87 ? -0.039 16.196 13.156 1.00 43.34 87 GLU A O 1
ATOM 711 N N . VAL A 1 88 ? -1.277 14.352 13.251 1.00 42.62 88 VAL A N 1
ATOM 712 C CA . VAL A 1 88 ? -2.019 14.795 14.443 1.00 42.62 88 VAL A CA 1
ATOM 713 C C . VAL A 1 88 ? -1.397 14.199 15.715 1.00 42.62 88 VAL A C 1
ATOM 715 O O . VAL A 1 88 ? -1.335 12.984 15.896 1.00 42.62 88 VAL A O 1
ATOM 718 N N . GLN A 1 89 ? -0.892 15.050 16.614 1.00 46.94 89 GLN A N 1
ATOM 719 C CA . GLN A 1 89 ? -0.649 14.668 18.015 1.00 46.94 89 GLN A CA 1
ATOM 720 C C . GLN A 1 89 ? -2.004 14.594 18.733 1.00 46.94 89 GLN A C 1
ATOM 722 O O . GLN A 1 89 ? -2.849 15.434 18.454 1.00 46.94 89 GLN A O 1
ATOM 7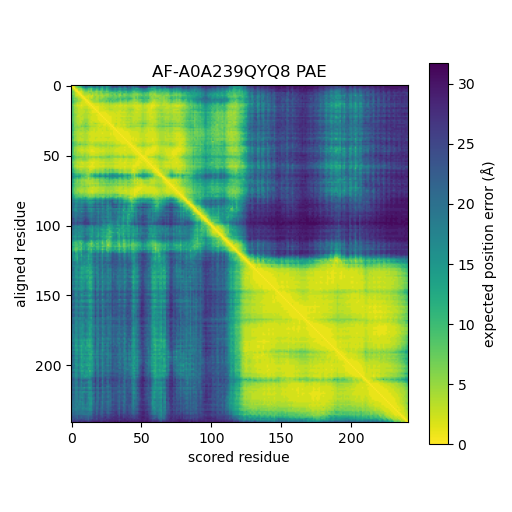27 N N . ALA A 1 90 ? -2.221 13.679 19.690 1.00 41.62 90 ALA A N 1
ATOM 728 C CA . ALA A 1 90 ? -3.507 13.577 20.411 1.00 41.62 90 ALA A CA 1
ATOM 729 C C . ALA A 1 90 ? -3.997 14.919 21.000 1.00 41.62 90 ALA A C 1
ATOM 731 O O . ALA A 1 90 ? -5.193 15.169 21.066 1.00 41.62 90 ALA A O 1
ATOM 732 N N . ASN A 1 91 ? -3.068 15.820 21.340 1.00 39.28 91 ASN A N 1
ATOM 733 C CA . ASN A 1 91 ? -3.357 17.176 21.816 1.00 39.28 91 ASN A CA 1
ATOM 734 C C . ASN A 1 91 ? -4.106 18.062 20.802 1.00 39.28 91 ASN A C 1
ATOM 736 O O . ASN A 1 91 ? -4.709 19.048 21.203 1.00 39.28 91 ASN A O 1
ATOM 740 N N . LEU A 1 92 ? -4.050 17.746 19.505 1.00 40.81 92 LEU A N 1
ATOM 741 C CA . LEU A 1 92 ? -4.776 18.440 18.435 1.00 40.81 92 LEU A CA 1
ATOM 742 C C . LEU A 1 92 ? -6.180 17.857 18.194 1.00 40.81 92 LEU A C 1
ATOM 744 O O . LEU A 1 92 ? -6.973 18.496 17.515 1.00 40.81 92 LEU A O 1
ATOM 748 N N . MET A 1 93 ? -6.497 16.687 18.764 1.00 43.19 93 MET A N 1
ATOM 749 C CA . MET A 1 93 ? -7.856 16.107 18.766 1.00 43.19 93 MET A CA 1
ATOM 750 C C . MET A 1 93 ? -8.663 16.524 20.001 1.00 43.19 93 MET A C 1
ATOM 752 O O . MET A 1 93 ? -9.807 16.126 20.186 1.00 43.19 93 MET A O 1
ATOM 756 N N . TYR A 1 94 ? -8.057 17.346 20.857 1.00 41.69 94 TYR A N 1
ATOM 757 C CA . TYR A 1 94 ? -8.682 17.918 22.034 1.00 41.69 94 TYR A CA 1
ATOM 758 C C . TYR A 1 94 ? -9.650 19.035 21.629 1.00 41.69 94 TYR A C 1
ATOM 760 O O . TYR A 1 94 ? -9.231 20.095 21.158 1.00 41.69 94 TYR A O 1
ATOM 768 N N . ASN A 1 95 ? -10.945 18.823 21.867 1.00 43.59 95 ASN A N 1
ATOM 769 C CA . ASN A 1 95 ? -11.924 19.901 21.885 1.00 43.59 95 ASN A CA 1
ATOM 770 C C . ASN A 1 95 ? -11.993 20.486 23.311 1.00 43.59 95 ASN A C 1
ATOM 772 O O . ASN A 1 95 ? -12.536 19.832 24.202 1.00 43.59 95 ASN A O 1
ATOM 776 N N . PRO A 1 96 ? -11.513 21.722 23.553 1.00 42.41 96 PRO A N 1
ATOM 777 C CA . PRO A 1 96 ? -11.490 22.332 24.885 1.00 42.41 96 PRO A CA 1
ATOM 778 C C . PRO A 1 96 ? -12.864 22.532 25.537 1.00 42.41 96 PRO A C 1
ATOM 780 O O . PRO A 1 96 ? -12.924 22.964 26.687 1.00 42.41 96 PRO A O 1
ATOM 783 N N . LYS A 1 97 ? -13.961 22.266 24.819 1.00 45.50 97 LYS A N 1
ATOM 784 C CA . LYS A 1 97 ? -15.330 22.428 25.318 1.00 45.50 97 LYS A CA 1
ATOM 785 C C . LYS A 1 97 ? -15.901 21.191 26.026 1.00 45.50 97 LYS A C 1
ATOM 787 O O . LYS A 1 97 ? -16.908 21.357 26.704 1.00 45.50 97 LYS A O 1
ATOM 792 N N . ASN A 1 98 ? -15.273 20.013 25.926 1.00 48.16 98 ASN A N 1
ATOM 793 C CA . ASN A 1 98 ? -15.681 18.804 26.659 1.00 48.16 98 ASN A CA 1
ATOM 794 C C . ASN A 1 98 ? -14.637 18.461 27.729 1.00 48.16 98 ASN A C 1
ATOM 796 O O . ASN A 1 98 ? -13.590 17.881 27.450 1.00 48.16 98 ASN A O 1
ATOM 800 N N . SER A 1 99 ? -14.910 18.865 28.968 1.00 45.00 99 SER A N 1
ATOM 801 C CA . SER A 1 99 ? -14.058 18.626 30.136 1.00 45.00 99 SER A CA 1
ATOM 802 C C . SER A 1 99 ? -14.240 17.212 30.708 1.00 45.00 99 SER A C 1
ATOM 804 O O . SER A 1 99 ? -14.584 17.066 31.881 1.00 45.00 99 SER A O 1
ATOM 806 N N . ASP A 1 100 ? -14.047 16.184 29.884 1.00 53.09 100 ASP A N 1
ATOM 807 C CA . ASP A 1 100 ? -14.141 14.782 30.304 1.00 53.09 100 ASP A CA 1
ATOM 808 C C . ASP A 1 100 ? -12.779 14.191 30.701 1.00 53.09 100 ASP A C 1
ATOM 810 O O . ASP A 1 100 ? -11.724 14.805 30.528 1.00 53.09 100 ASP A O 1
ATOM 814 N N . LYS A 1 101 ? -12.812 12.975 31.264 1.00 52.97 101 LYS A N 1
ATOM 815 C CA . LYS A 1 101 ? -11.688 12.208 31.850 1.00 52.97 101 LYS A CA 1
ATOM 816 C C . LYS A 1 101 ? -10.427 12.136 30.974 1.00 52.97 101 LYS A C 1
ATOM 818 O O . LYS A 1 101 ? -9.320 11.989 31.495 1.00 52.97 101 LYS A O 1
ATOM 823 N N . ILE A 1 102 ? -10.573 12.282 29.656 1.00 50.09 102 ILE A N 1
ATOM 824 C CA . ILE A 1 102 ? -9.471 12.375 28.690 1.00 50.09 102 ILE A CA 1
ATOM 825 C C . ILE A 1 102 ? -8.552 13.569 29.002 1.00 50.09 102 ILE A C 1
ATOM 827 O O . ILE A 1 102 ? -7.331 13.445 28.890 1.00 50.09 102 ILE A O 1
ATOM 831 N N . ALA A 1 103 ? -9.099 14.697 29.470 1.00 52.69 103 ALA A N 1
ATOM 832 C CA . ALA A 1 103 ? -8.332 15.883 29.847 1.00 52.69 103 ALA A CA 1
ATOM 833 C C . ALA A 1 103 ? -7.356 15.602 31.000 1.00 52.69 103 ALA A C 1
ATOM 835 O O . ALA A 1 103 ? -6.220 16.073 30.956 1.00 52.69 103 ALA A O 1
ATOM 836 N N . ASP A 1 104 ? -7.753 14.794 31.990 1.00 52.06 104 ASP A N 1
ATOM 837 C CA . ASP A 1 104 ? -6.890 14.419 33.115 1.00 52.06 104 ASP A CA 1
ATOM 838 C C . ASP A 1 104 ? -5.748 13.491 32.674 1.00 52.06 104 ASP A C 1
ATOM 840 O O . ASP A 1 104 ? -4.597 13.720 33.055 1.00 52.06 104 ASP A O 1
ATOM 844 N N . ASN A 1 105 ? -6.015 12.511 31.802 1.00 49.50 105 ASN A N 1
ATOM 845 C CA . ASN A 1 105 ? -4.968 11.656 31.227 1.00 49.50 105 ASN A CA 1
ATOM 846 C C . ASN A 1 105 ? -4.001 12.458 30.331 1.00 49.50 105 ASN A C 1
ATOM 848 O O . ASN A 1 105 ? -2.782 12.311 30.445 1.00 49.50 105 ASN A O 1
ATOM 852 N N . LEU A 1 106 ? -4.499 13.387 29.508 1.00 51.53 106 LEU A N 1
ATOM 853 C CA . LEU A 1 106 ? -3.658 14.292 28.709 1.00 51.53 106 LEU A CA 1
ATOM 854 C C . LEU A 1 106 ? -2.800 15.223 29.587 1.00 51.53 106 LEU A C 1
ATOM 856 O O . LEU A 1 106 ? -1.660 15.524 29.234 1.00 51.53 106 LEU A O 1
ATOM 860 N N . ARG A 1 107 ? -3.298 15.640 30.759 1.00 52.34 107 ARG A N 1
ATOM 861 C CA . ARG A 1 107 ? -2.566 16.485 31.722 1.00 52.34 107 ARG A CA 1
ATOM 862 C C . ARG A 1 107 ? -1.386 15.757 32.372 1.00 52.34 107 ARG A C 1
ATOM 864 O O . ARG A 1 107 ? -0.355 16.380 32.639 1.00 52.34 107 ARG A O 1
ATOM 871 N N . VAL A 1 108 ? -1.522 14.449 32.609 1.00 52.81 108 VAL A N 1
ATOM 872 C CA . VAL A 1 108 ? -0.448 13.571 33.113 1.00 52.81 108 VAL A CA 1
ATOM 873 C C . VAL A 1 108 ? 0.655 13.414 32.059 1.00 52.81 108 VAL A C 1
ATOM 875 O O . VAL A 1 108 ? 1.846 13.482 32.376 1.00 52.81 108 VAL A O 1
ATOM 878 N N . HIS A 1 109 ? 0.282 13.309 30.784 1.00 51.50 109 HIS A N 1
ATOM 879 C CA . HIS A 1 109 ? 1.212 13.229 29.661 1.00 51.50 109 HIS A CA 1
ATOM 880 C C . HIS A 1 109 ? 1.549 14.625 29.108 1.00 51.50 109 HIS A C 1
ATOM 882 O O . HIS A 1 109 ? 1.086 15.008 28.042 1.00 51.50 109 HIS A O 1
ATOM 888 N N . ARG A 1 110 ? 2.435 15.379 29.787 1.00 45.16 110 ARG A N 1
ATOM 889 C CA . ARG A 1 110 ? 2.850 16.771 29.440 1.00 45.16 110 ARG A CA 1
ATOM 890 C C . ARG A 1 110 ? 3.262 17.038 27.975 1.00 45.16 110 ARG A C 1
ATOM 892 O O . ARG A 1 110 ? 3.390 18.196 27.592 1.00 45.16 110 ARG A O 1
ATOM 899 N N . LYS A 1 111 ? 3.525 16.001 27.172 1.00 48.19 111 LYS A N 1
ATOM 900 C CA . LYS A 1 111 ? 3.892 16.082 25.743 1.00 48.19 111 LYS A CA 1
ATOM 901 C C . LYS A 1 111 ? 2.804 15.537 24.796 1.00 48.19 111 LYS A C 1
ATOM 903 O O . LYS A 1 111 ? 3.048 15.435 23.599 1.00 48.19 111 LYS A O 1
ATOM 908 N N . GLY A 1 112 ? 1.620 15.217 25.320 1.00 50.75 112 GLY A N 1
ATOM 909 C CA . GLY A 1 112 ? 0.534 14.524 24.629 1.00 50.75 112 GLY A CA 1
ATOM 910 C C . GLY A 1 112 ? 0.702 13.009 24.560 1.00 50.75 112 GLY A C 1
ATOM 911 O O . GLY A 1 112 ? 1.792 12.475 24.772 1.00 50.75 112 GLY A O 1
ATOM 912 N N . ILE A 1 113 ? -0.396 12.315 24.253 1.00 56.19 113 ILE A N 1
ATOM 913 C CA . ILE A 1 113 ? -0.393 10.876 23.962 1.00 56.19 113 ILE A CA 1
ATOM 914 C C . ILE A 1 113 ? 0.178 10.683 22.557 1.00 56.19 113 ILE A C 1
ATOM 916 O O . ILE A 1 113 ? -0.271 11.304 21.586 1.00 56.19 113 ILE A O 1
ATOM 920 N N . ASN A 1 114 ? 1.214 9.851 22.450 1.00 54.22 114 ASN A N 1
ATOM 921 C CA . ASN A 1 114 ? 1.944 9.653 21.206 1.00 54.22 114 ASN A CA 1
ATOM 922 C C . ASN A 1 114 ? 1.190 8.713 20.252 1.00 54.22 114 ASN A C 1
ATOM 924 O O . ASN A 1 114 ? 1.622 7.594 19.982 1.00 54.22 114 ASN A O 1
ATOM 928 N N . MET A 1 115 ? 0.093 9.206 19.676 1.00 55.06 115 MET A N 1
ATOM 929 C CA . MET A 1 115 ? -0.664 8.504 18.633 1.00 55.06 115 MET A CA 1
ATOM 930 C C . MET A 1 115 ? 0.167 8.275 17.362 1.00 55.06 115 MET A C 1
ATOM 932 O O . MET A 1 115 ? -0.224 7.473 16.520 1.00 55.06 115 MET A O 1
ATOM 936 N N . LYS A 1 116 ? 1.366 8.880 17.232 1.00 49.56 116 LYS A N 1
ATOM 937 C CA . LYS A 1 116 ? 2.308 8.482 16.176 1.00 49.56 116 LYS A CA 1
ATOM 938 C C . LYS A 1 116 ? 2.725 7.018 16.304 1.00 49.56 116 LYS A C 1
ATOM 940 O O . LYS A 1 116 ? 3.093 6.462 15.286 1.00 49.56 116 LYS A O 1
ATOM 945 N N . MET A 1 117 ? 2.644 6.369 17.469 1.00 53.12 117 MET A N 1
ATOM 946 C CA . MET A 1 117 ? 2.856 4.915 17.539 1.00 53.12 117 MET A CA 1
ATOM 947 C C . MET A 1 117 ? 1.834 4.158 16.682 1.00 53.12 117 MET A C 1
ATOM 949 O O . MET A 1 117 ? 2.227 3.306 15.900 1.00 53.12 117 MET A O 1
ATOM 953 N N . LEU A 1 118 ? 0.557 4.543 16.752 1.00 53.62 118 LEU A N 1
ATOM 954 C CA . LEU A 1 118 ? -0.529 3.969 15.949 1.00 53.62 118 LEU A CA 1
ATOM 955 C C . LEU A 1 118 ? -0.497 4.390 14.475 1.00 53.62 118 LEU A C 1
ATOM 957 O O . LEU A 1 118 ? -1.112 3.739 13.647 1.00 53.62 118 LEU A O 1
ATOM 961 N N . LEU A 1 119 ? 0.144 5.511 14.135 1.00 49.12 119 LEU A N 1
ATOM 962 C CA . LEU A 1 119 ? 0.058 6.111 12.793 1.00 49.12 119 LEU A CA 1
ATOM 963 C C . LEU A 1 119 ? 1.351 5.988 11.974 1.00 49.12 119 LEU A C 1
ATOM 965 O O . LEU A 1 119 ? 1.297 5.913 10.751 1.00 49.12 119 LEU A O 1
ATOM 969 N N . LYS A 1 120 ? 2.518 5.980 12.628 1.00 38.56 120 LYS A N 1
ATOM 970 C CA . LYS A 1 120 ? 3.846 5.992 11.990 1.00 38.56 120 LYS A CA 1
ATOM 971 C C . LYS A 1 120 ? 4.336 4.590 11.622 1.00 38.56 120 LYS A C 1
ATOM 973 O O . LYS A 1 120 ? 5.201 4.475 10.761 1.00 38.56 120 LYS A O 1
ATOM 978 N N . GLU A 1 121 ? 3.783 3.551 12.245 1.00 40.19 121 GLU A N 1
ATOM 979 C CA . GLU A 1 121 ? 4.186 2.157 12.019 1.00 40.19 121 GLU A CA 1
ATOM 980 C C . GLU A 1 121 ? 3.177 1.321 11.232 1.00 40.19 121 GLU A C 1
ATOM 982 O O . GLU A 1 121 ? 3.483 0.187 10.890 1.00 40.19 121 GLU A O 1
ATOM 987 N N . ASN A 1 122 ? 2.050 1.898 10.803 1.00 45.47 122 ASN A N 1
ATOM 988 C CA . ASN A 1 122 ? 1.118 1.225 9.889 1.00 45.47 122 ASN A CA 1
ATOM 989 C C . ASN A 1 122 ? 1.598 1.247 8.430 1.00 45.47 122 ASN A C 1
ATOM 991 O O . ASN A 1 122 ? 0.805 1.310 7.487 1.00 45.47 122 ASN A O 1
ATOM 995 N N . ALA A 1 123 ? 2.916 1.176 8.228 1.00 45.19 123 ALA A N 1
ATOM 996 C CA . ALA A 1 123 ? 3.422 0.546 7.026 1.00 45.19 123 ALA A CA 1
ATOM 997 C C . ALA A 1 123 ? 2.899 -0.897 7.070 1.00 45.19 123 ALA A C 1
ATOM 999 O O . ALA A 1 123 ? 3.061 -1.551 8.099 1.00 45.19 123 ALA A O 1
ATOM 1000 N N . PRO A 1 124 ? 2.222 -1.397 6.025 1.00 48.44 124 PRO A N 1
ATOM 1001 C CA . PRO A 1 124 ? 1.762 -2.774 6.052 1.00 48.44 124 PRO A CA 1
ATOM 1002 C C . PRO A 1 124 ? 2.958 -3.673 6.330 1.00 48.44 124 PRO A C 1
ATOM 1004 O O . PRO A 1 124 ? 4.012 -3.508 5.707 1.00 48.44 124 PRO A O 1
ATOM 1007 N N . ALA A 1 125 ? 2.782 -4.564 7.304 1.00 52.34 125 ALA A N 1
ATOM 1008 C CA . ALA A 1 125 ? 3.790 -5.539 7.665 1.00 52.34 125 ALA A CA 1
ATOM 1009 C C . ALA A 1 125 ? 4.219 -6.308 6.412 1.00 52.34 125 ALA A C 1
ATOM 1011 O O . ALA A 1 125 ? 3.427 -6.496 5.483 1.00 52.34 125 ALA A O 1
ATOM 1012 N N . PHE A 1 126 ? 5.478 -6.732 6.382 1.00 51.50 126 PHE A N 1
ATOM 1013 C CA . PHE A 1 126 ? 6.013 -7.516 5.281 1.00 51.50 126 PHE A CA 1
ATOM 1014 C C . PHE A 1 126 ? 6.213 -8.960 5.733 1.00 51.50 126 PHE A C 1
ATOM 1016 O O . PHE A 1 126 ? 6.760 -9.213 6.804 1.00 51.50 126 PHE A O 1
ATOM 1023 N N . HIS A 1 127 ? 5.805 -9.912 4.905 1.00 53.50 127 HIS A N 1
ATOM 1024 C CA . HIS A 1 127 ? 6.291 -11.274 4.975 1.00 53.50 127 HIS A CA 1
ATOM 1025 C C . HIS A 1 127 ? 7.804 -11.301 4.726 1.00 53.50 127 HIS A C 1
ATOM 1027 O O . HIS A 1 127 ? 8.322 -10.545 3.901 1.00 53.50 127 HIS A O 1
ATOM 1033 N N . ALA A 1 128 ? 8.505 -12.234 5.380 1.00 62.69 128 ALA A N 1
ATOM 1034 C CA . ALA A 1 128 ? 9.895 -12.546 5.039 1.00 62.69 128 ALA A CA 1
ATOM 1035 C C . ALA A 1 128 ? 10.028 -13.030 3.581 1.00 62.69 128 ALA A C 1
ATOM 1037 O O . ALA A 1 128 ? 11.053 -12.814 2.937 1.00 62.69 128 ALA A O 1
ATOM 1038 N N . THR A 1 129 ? 8.977 -13.657 3.044 1.00 70.62 129 THR A N 1
ATOM 1039 C CA . THR A 1 129 ? 8.858 -14.060 1.638 1.00 70.62 129 THR A CA 1
ATOM 1040 C C . THR A 1 129 ? 7.403 -13.886 1.190 1.00 70.62 129 THR A C 1
ATOM 1042 O O . THR A 1 129 ? 6.515 -14.287 1.943 1.00 70.62 129 THR A O 1
ATOM 1045 N N . PRO A 1 130 ? 7.128 -13.278 0.020 1.00 75.00 130 PRO A N 1
ATOM 1046 C CA . PRO A 1 130 ? 5.769 -13.169 -0.509 1.00 75.00 130 PRO A CA 1
ATOM 1047 C C . PRO A 1 130 ? 5.077 -14.533 -0.602 1.00 75.00 130 PRO A C 1
ATOM 1049 O O . PRO A 1 130 ? 5.717 -15.520 -0.966 1.00 75.00 130 PRO A O 1
ATOM 1052 N N . LYS A 1 131 ? 3.777 -14.581 -0.307 1.00 81.94 131 LYS A N 1
ATOM 1053 C CA . LYS A 1 131 ? 2.957 -15.766 -0.582 1.00 81.94 131 LYS A CA 1
ATOM 1054 C C . LYS A 1 131 ? 2.617 -15.851 -2.078 1.00 81.94 131 LYS A C 1
ATOM 1056 O O . LYS A 1 131 ? 2.612 -14.833 -2.768 1.00 81.94 131 LYS A O 1
ATOM 1061 N N . GLU A 1 132 ? 2.309 -17.045 -2.578 1.00 88.69 132 GLU A N 1
ATOM 1062 C CA . GLU A 1 132 ? 1.975 -17.250 -3.998 1.00 88.69 132 GLU A CA 1
ATOM 1063 C C . GLU A 1 132 ? 0.672 -16.549 -4.413 1.00 88.69 132 GLU A C 1
ATOM 1065 O O . GLU A 1 132 ? 0.619 -15.913 -5.462 1.00 88.69 132 GLU A O 1
ATOM 1070 N N . ASP A 1 133 ? -0.357 -16.592 -3.565 1.00 85.06 133 ASP A N 1
ATOM 1071 C CA . ASP A 1 133 ? -1.636 -15.894 -3.760 1.00 85.06 133 ASP A CA 1
ATOM 1072 C C . ASP A 1 133 ? -1.469 -14.365 -3.785 1.00 85.06 133 ASP A C 1
ATOM 1074 O O . ASP A 1 133 ? -2.066 -13.673 -4.610 1.00 85.06 133 ASP A O 1
ATOM 1078 N N . ALA A 1 134 ? -0.595 -13.842 -2.927 1.00 81.38 134 ALA A N 1
ATOM 1079 C CA . ALA A 1 134 ? -0.205 -12.441 -2.905 1.00 81.38 134 ALA A CA 1
ATOM 1080 C C . ALA A 1 134 ? 0.492 -12.008 -4.205 1.00 81.38 134 ALA A C 1
ATOM 1082 O O . ALA A 1 134 ? 0.196 -10.928 -4.718 1.00 81.38 134 ALA A O 1
ATOM 1083 N N . ILE A 1 135 ? 1.396 -12.838 -4.740 1.00 89.69 135 ILE A N 1
ATOM 1084 C CA . ILE A 1 135 ? 2.061 -12.582 -6.026 1.00 89.69 135 ILE A CA 1
ATOM 1085 C C . ILE A 1 135 ? 1.027 -12.572 -7.152 1.00 89.69 135 ILE A C 1
ATOM 1087 O O . ILE A 1 135 ? 0.940 -11.579 -7.873 1.00 89.69 135 ILE A O 1
ATOM 1091 N N . ALA A 1 136 ? 0.193 -13.612 -7.243 1.00 92.94 136 ALA A N 1
ATOM 1092 C CA . ALA A 1 136 ? -0.815 -13.744 -8.292 1.00 92.94 136 ALA A CA 1
ATOM 1093 C C . ALA A 1 136 ? -1.788 -12.551 -8.321 1.00 92.94 136 ALA A C 1
ATOM 1095 O O . ALA A 1 136 ? -2.059 -11.999 -9.386 1.00 92.94 136 ALA A O 1
ATOM 1096 N N . GLN A 1 137 ? -2.255 -12.094 -7.153 1.00 86.62 137 GLN A N 1
ATOM 1097 C CA . GLN A 1 137 ? -3.137 -10.928 -7.037 1.00 86.62 137 GLN A CA 1
ATOM 1098 C C . GLN A 1 137 ? -2.488 -9.647 -7.585 1.00 86.62 137 GLN A C 1
ATOM 1100 O O . GLN A 1 137 ? -3.139 -8.834 -8.245 1.00 86.62 137 GLN A O 1
ATOM 1105 N N . VAL A 1 138 ? -1.208 -9.425 -7.282 1.00 87.56 138 VAL A N 1
ATOM 1106 C CA . VAL A 1 138 ? -0.486 -8.226 -7.728 1.00 87.56 138 VAL A CA 1
ATOM 1107 C C . VAL A 1 138 ? -0.154 -8.317 -9.219 1.00 87.56 138 VAL A C 1
ATOM 1109 O O . VAL A 1 138 ? -0.299 -7.321 -9.932 1.00 87.56 138 VAL A O 1
ATOM 1112 N N . GLU A 1 139 ? 0.252 -9.492 -9.699 1.00 95.06 139 GLU A N 1
ATOM 1113 C CA . GLU A 1 139 ? 0.521 -9.754 -11.115 1.00 95.06 139 GLU A CA 1
ATOM 1114 C C . GLU A 1 139 ? -0.723 -9.535 -11.974 1.00 95.06 139 GLU A C 1
ATOM 1116 O O . GLU A 1 139 ? -0.641 -8.778 -12.940 1.00 95.06 139 GLU A O 1
ATOM 1121 N N . GLU A 1 140 ? -1.886 -10.062 -11.574 1.00 94.94 140 GLU A N 1
ATOM 1122 C CA . GLU A 1 140 ? -3.152 -9.878 -12.299 1.00 94.94 140 GLU A CA 1
ATOM 1123 C C . GLU A 1 140 ? -3.479 -8.386 -12.499 1.00 94.94 140 GLU A C 1
ATOM 1125 O O . GLU A 1 140 ? -3.934 -7.959 -13.564 1.00 94.94 140 GLU A O 1
ATOM 1130 N N . VAL A 1 141 ? -3.210 -7.550 -11.489 1.00 92.56 141 VAL A N 1
ATOM 1131 C CA . VAL A 1 141 ? -3.438 -6.102 -11.590 1.00 92.56 141 VAL A CA 1
ATOM 1132 C C . VAL A 1 141 ? -2.462 -5.445 -12.566 1.00 92.56 141 VAL A C 1
ATOM 1134 O O . VAL A 1 141 ? -2.880 -4.603 -13.362 1.00 92.56 141 VAL A O 1
ATOM 1137 N N . PHE A 1 142 ? -1.179 -5.812 -12.554 1.00 95.44 142 PHE A N 1
ATOM 1138 C CA . PHE A 1 142 ? -0.225 -5.272 -13.527 1.00 95.44 142 PHE A CA 1
ATOM 1139 C C . PHE A 1 142 ? -0.485 -5.779 -14.950 1.00 95.44 142 PHE A C 1
ATOM 1141 O O . PHE A 1 142 ? -0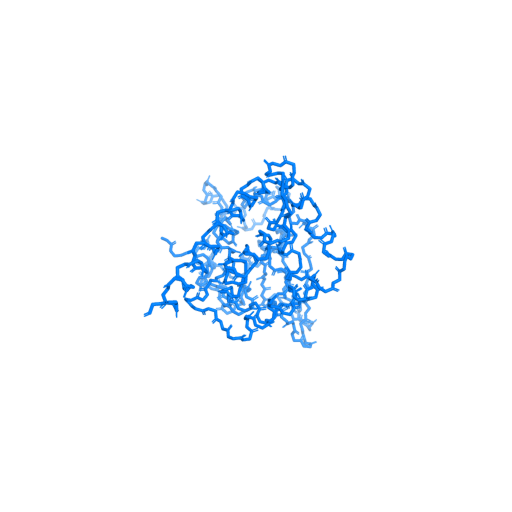.336 -5.007 -15.895 1.00 95.44 142 PHE A O 1
ATOM 1148 N N . GLU A 1 143 ? -0.924 -7.025 -15.120 1.00 95.00 143 GLU A N 1
ATOM 1149 C CA . GLU A 1 143 ? -1.359 -7.565 -16.410 1.00 95.00 143 GLU A CA 1
ATOM 1150 C C . GLU A 1 143 ? -2.560 -6.794 -16.964 1.00 95.00 143 GLU A C 1
ATOM 1152 O O . GLU A 1 143 ? -2.552 -6.401 -18.134 1.00 95.00 143 GLU A O 1
ATOM 1157 N N . TYR A 1 144 ? -3.553 -6.487 -16.123 1.00 94.31 144 TYR A N 1
ATOM 1158 C CA . TYR A 1 144 ? -4.672 -5.619 -16.494 1.00 94.31 144 TYR A CA 1
ATOM 1159 C C . TYR A 1 144 ? -4.193 -4.232 -16.952 1.00 94.31 144 TYR A C 1
ATOM 1161 O O . TYR A 1 144 ? -4.586 -3.756 -18.018 1.00 94.31 144 TYR A O 1
ATOM 1169 N N . LEU A 1 145 ? -3.299 -3.595 -16.189 1.00 94.00 145 LEU A N 1
ATOM 1170 C CA . LEU A 1 145 ? -2.774 -2.271 -16.533 1.00 94.00 145 LEU A CA 1
ATOM 1171 C C . LEU A 1 145 ? -1.951 -2.277 -17.831 1.00 94.00 145 LEU A C 1
ATOM 1173 O O . LEU A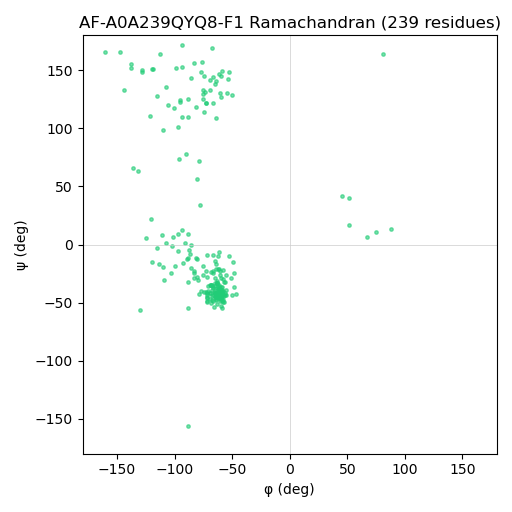 1 145 ? -1.979 -1.303 -18.577 1.00 94.00 145 LEU A O 1
ATOM 1177 N N . PHE A 1 146 ? -1.206 -3.349 -18.105 1.00 94.75 146 PHE A N 1
ATOM 1178 C CA . PHE A 1 146 ? -0.359 -3.465 -19.295 1.00 94.75 146 PHE A CA 1
ATOM 1179 C C . PHE A 1 146 ? -1.101 -3.925 -20.550 1.00 94.75 146 PHE A C 1
ATOM 1181 O O . PHE A 1 146 ? -0.633 -3.650 -21.653 1.00 94.75 146 PHE A O 1
ATOM 1188 N N . SER A 1 147 ? -2.244 -4.595 -20.407 1.00 93.88 147 SER A N 1
ATOM 1189 C CA . SER A 1 147 ? -3.082 -5.029 -21.534 1.00 93.88 147 SER A CA 1
ATOM 1190 C C . SER A 1 147 ? -4.077 -3.965 -22.007 1.00 93.88 147 SER A C 1
ATOM 1192 O O . SER A 1 147 ? -4.700 -4.135 -23.055 1.00 93.88 147 SER A O 1
ATOM 1194 N N . ASN A 1 148 ? -4.213 -2.855 -21.274 1.00 94.19 148 ASN A N 1
ATOM 1195 C CA . ASN A 1 148 ? -5.134 -1.773 -21.595 1.00 94.19 148 ASN A CA 1
ATOM 1196 C C . ASN A 1 148 ? -4.394 -0.437 -21.786 1.00 94.19 148 ASN A C 1
ATOM 1198 O O . ASN A 1 148 ? -3.936 0.183 -20.831 1.00 94.19 148 ASN A O 1
ATOM 1202 N N . ASP A 1 149 ? -4.347 0.051 -23.028 1.00 91.56 149 ASP A N 1
ATOM 1203 C CA . ASP A 1 149 ? -3.673 1.303 -23.406 1.00 91.56 149 ASP A CA 1
ATOM 1204 C C . ASP A 1 149 ? -4.182 2.555 -22.679 1.00 91.56 149 ASP A C 1
ATOM 1206 O O . ASP A 1 149 ? -3.438 3.535 -22.546 1.00 91.56 149 ASP A O 1
ATOM 1210 N N . TYR A 1 150 ? -5.460 2.573 -22.290 1.00 93.62 150 TYR A N 1
ATOM 1211 C CA . TYR A 1 150 ? -6.036 3.678 -21.528 1.00 93.62 150 TYR A CA 1
ATOM 1212 C C . TYR A 1 150 ? -5.499 3.660 -20.096 1.00 93.62 150 TYR A C 1
ATOM 1214 O O . TYR A 1 150 ? -4.964 4.664 -19.632 1.00 93.62 150 TYR A O 1
ATOM 1222 N N . GLU A 1 151 ? -5.549 2.502 -19.442 1.00 91.25 151 GLU A N 1
ATOM 1223 C CA . GLU A 1 151 ? -5.064 2.319 -18.070 1.00 91.25 151 GLU A CA 1
ATOM 1224 C C . GLU A 1 151 ? -3.549 2.515 -17.972 1.00 91.25 151 GLU A C 1
ATOM 1226 O O . GLU A 1 151 ? -3.056 3.209 -17.081 1.00 91.25 151 GLU A O 1
ATOM 1231 N N . LEU A 1 152 ? -2.795 1.990 -18.941 1.00 91.12 152 LEU A N 1
ATOM 1232 C CA . LEU A 1 152 ? -1.353 2.185 -19.033 1.00 91.12 152 LEU A CA 1
ATOM 1233 C C . LEU A 1 152 ? -0.994 3.679 -19.061 1.00 91.12 152 LEU A C 1
ATOM 1235 O O . LEU A 1 152 ? -0.058 4.114 -18.386 1.00 91.12 152 LEU A O 1
ATOM 1239 N N . ARG A 1 153 ? -1.742 4.475 -19.835 1.00 89.56 153 ARG A N 1
ATOM 1240 C CA . ARG A 1 153 ? -1.542 5.926 -19.928 1.00 89.56 153 ARG A CA 1
ATOM 1241 C C . ARG A 1 153 ? -1.983 6.653 -18.666 1.00 89.56 153 ARG A C 1
ATOM 1243 O O . ARG A 1 153 ? -1.258 7.538 -18.223 1.00 89.56 153 ARG A O 1
ATOM 1250 N N . GLU A 1 154 ? -3.114 6.275 -18.085 1.00 87.81 154 GLU A N 1
ATOM 1251 C CA . GLU A 1 154 ? -3.633 6.895 -16.863 1.00 87.81 154 GLU A CA 1
ATOM 1252 C C . GLU A 1 154 ? -2.685 6.692 -15.671 1.00 87.81 154 GLU A C 1
ATOM 1254 O O . GLU A 1 154 ? -2.415 7.629 -14.923 1.00 87.81 154 GLU A O 1
ATOM 1259 N N . TYR A 1 155 ? -2.123 5.491 -15.508 1.00 86.69 155 TYR A N 1
ATOM 1260 C CA . TYR A 1 155 ? -1.270 5.175 -14.358 1.00 86.69 155 TYR A CA 1
ATOM 1261 C C . TYR A 1 155 ? 0.207 5.508 -14.570 1.00 86.69 155 TYR A C 1
ATOM 1263 O O . TYR A 1 155 ? 0.894 5.862 -13.610 1.00 86.69 155 TYR A O 1
ATOM 1271 N N . PHE A 1 156 ? 0.715 5.404 -15.801 1.00 92.50 156 PHE A N 1
ATOM 1272 C CA . PHE A 1 156 ? 2.153 5.519 -16.073 1.00 92.50 156 PHE A CA 1
ATOM 1273 C C . PHE A 1 156 ? 2.513 6.587 -17.110 1.00 92.50 156 PHE A C 1
ATOM 1275 O O . PHE A 1 156 ? 3.686 6.715 -17.464 1.00 92.50 156 PHE A O 1
ATOM 1282 N N . GLY A 1 157 ? 1.552 7.384 -17.584 1.00 89.69 157 GLY A N 1
ATOM 1283 C CA . GLY A 1 157 ? 1.784 8.431 -18.582 1.00 89.69 157 GLY A CA 1
ATOM 1284 C C . GLY A 1 157 ? 2.795 9.483 -18.126 1.00 89.69 157 GLY A C 1
ATOM 1285 O O . GLY A 1 157 ? 3.725 9.798 -18.870 1.00 89.69 157 GLY A O 1
ATOM 1286 N N . GLU A 1 158 ? 2.683 9.968 -16.885 1.00 87.88 158 GLU A N 1
ATOM 1287 C CA . GLU A 1 158 ? 3.648 10.924 -16.321 1.00 87.88 158 GLU A CA 1
ATOM 1288 C C . GLU A 1 158 ? 5.053 10.320 -16.223 1.00 87.88 158 GLU A C 1
ATOM 1290 O O . GLU A 1 158 ? 6.034 10.942 -16.638 1.00 87.88 158 GLU A O 1
ATOM 1295 N N . PHE A 1 159 ? 5.160 9.077 -15.741 1.00 90.88 159 PHE A N 1
ATOM 1296 C CA . PHE A 1 159 ? 6.428 8.350 -15.716 1.00 90.88 159 PHE A CA 1
ATOM 1297 C C . PHE A 1 159 ? 7.034 8.248 -17.116 1.00 90.88 159 PHE A C 1
ATOM 1299 O O . PHE A 1 159 ? 8.203 8.587 -17.303 1.00 90.88 159 PHE A O 1
ATOM 1306 N N . ALA A 1 160 ? 6.245 7.817 -18.101 1.00 94.00 160 ALA A N 1
ATOM 1307 C CA . ALA A 1 160 ? 6.713 7.623 -19.464 1.00 94.00 160 ALA A CA 1
ATOM 1308 C C . ALA A 1 160 ? 7.209 8.933 -20.083 1.00 94.00 160 ALA A C 1
ATOM 1310 O O . ALA A 1 160 ? 8.299 8.958 -20.659 1.00 94.00 160 ALA A O 1
ATOM 1311 N N . TYR A 1 161 ? 6.455 10.018 -19.897 1.00 92.50 161 TYR A N 1
ATOM 1312 C CA . TYR A 1 161 ? 6.819 11.352 -20.359 1.00 92.50 161 TYR A CA 1
ATOM 1313 C C . TYR A 1 161 ? 8.152 11.810 -19.758 1.00 92.50 161 TYR A C 1
ATOM 1315 O O . TYR A 1 161 ? 9.095 12.121 -20.487 1.00 92.50 161 TYR A O 1
ATOM 1323 N N . HIS A 1 162 ? 8.277 11.799 -18.430 1.00 90.88 162 HIS A N 1
ATOM 1324 C CA . HIS A 1 162 ? 9.485 12.281 -17.762 1.00 90.88 162 HIS A CA 1
ATOM 1325 C C . HIS A 1 162 ? 10.706 11.389 -18.019 1.00 90.88 162 HIS A C 1
ATOM 1327 O O . HIS A 1 162 ? 11.819 11.898 -18.167 1.00 90.88 162 HIS A O 1
ATOM 1333 N N . TYR A 1 163 ? 10.517 10.072 -18.117 1.00 94.31 163 TYR A N 1
ATOM 1334 C CA . TYR A 1 163 ? 11.588 9.142 -18.463 1.00 94.31 163 TYR A CA 1
ATOM 1335 C C . TYR A 1 163 ? 12.116 9.402 -19.881 1.00 94.31 163 TYR A C 1
ATOM 1337 O O . TYR A 1 163 ? 13.328 9.503 -20.077 1.00 94.31 163 TYR A O 1
ATOM 1345 N N . GLN A 1 164 ? 11.217 9.562 -20.860 1.00 95.38 164 GLN A N 1
ATOM 1346 C CA . GLN A 1 164 ? 11.579 9.879 -22.244 1.00 95.38 164 GLN A CA 1
ATOM 1347 C C . GLN A 1 164 ? 12.314 11.215 -22.347 1.00 95.38 164 GLN A C 1
ATOM 1349 O O . GLN A 1 164 ? 13.342 11.280 -23.013 1.00 95.38 164 GLN A O 1
ATOM 1354 N N . GLN A 1 165 ? 11.849 12.253 -21.649 1.00 94.75 165 GLN A N 1
ATOM 1355 C CA . GLN A 1 165 ? 12.524 13.556 -21.628 1.00 94.75 165 GLN A CA 1
ATOM 1356 C C . GLN A 1 165 ? 13.934 13.473 -21.026 1.00 94.75 165 GLN A C 1
ATOM 1358 O O . GLN A 1 165 ? 14.860 14.103 -21.528 1.00 94.75 165 GLN A O 1
ATOM 1363 N N . LYS A 1 166 ? 14.118 12.680 -19.963 1.00 96.12 166 LYS A N 1
ATOM 1364 C CA . LYS A 1 166 ? 15.405 12.573 -19.261 1.00 96.12 166 LYS A CA 1
ATOM 1365 C C . LYS A 1 166 ? 16.431 11.715 -20.003 1.00 96.12 166 LYS A C 1
ATOM 1367 O O . LYS A 1 166 ? 17.612 12.048 -19.996 1.00 96.12 166 LYS A O 1
ATOM 1372 N N . TYR A 1 167 ? 16.004 10.599 -20.594 1.00 95.50 167 TYR A N 1
ATOM 1373 C CA . TYR A 1 167 ? 16.908 9.584 -21.152 1.00 95.50 167 TYR A CA 1
ATOM 1374 C C . TYR A 1 167 ? 16.817 9.416 -22.671 1.00 95.50 167 TYR A C 1
ATOM 1376 O O . TYR A 1 167 ? 17.565 8.615 -23.228 1.00 95.50 167 TYR A O 1
ATOM 1384 N N . ASN A 1 168 ? 15.917 10.140 -23.340 1.00 93.81 168 ASN A N 1
ATOM 1385 C CA . ASN A 1 168 ? 15.708 10.102 -24.789 1.00 93.81 168 ASN A CA 1
ATOM 1386 C C . ASN A 1 168 ? 15.523 8.677 -25.354 1.00 93.81 168 ASN A C 1
ATOM 1388 O O . ASN A 1 168 ? 16.069 8.317 -26.395 1.00 93.81 168 ASN A O 1
ATOM 1392 N N . THR A 1 169 ? 14.783 7.829 -24.634 1.00 93.44 169 THR A N 1
ATOM 1393 C CA . THR A 1 169 ? 14.522 6.437 -25.026 1.00 93.44 169 THR A CA 1
ATOM 1394 C C . THR A 1 169 ? 13.147 5.968 -24.557 1.00 93.44 169 THR A C 1
ATOM 1396 O O . THR A 1 169 ? 12.503 6.616 -23.730 1.00 93.44 169 THR A O 1
ATOM 1399 N N . LYS A 1 170 ? 12.676 4.835 -25.089 1.00 92.75 170 LYS A N 1
ATOM 1400 C CA . LYS A 1 170 ? 11.370 4.255 -24.749 1.00 92.75 170 LYS A CA 1
ATOM 1401 C C . LYS A 1 170 ? 11.309 3.913 -23.256 1.00 92.75 170 LYS A C 1
ATOM 1403 O O . LYS A 1 170 ? 12.182 3.228 -22.736 1.00 92.75 170 LYS A O 1
ATOM 1408 N N . ALA A 1 171 ? 10.240 4.348 -22.591 1.00 94.56 171 ALA A N 1
ATOM 1409 C CA . ALA A 1 171 ? 10.061 4.143 -21.155 1.00 94.56 171 ALA A CA 1
ATOM 1410 C C . ALA A 1 171 ? 9.538 2.746 -20.791 1.00 94.56 171 ALA A C 1
ATOM 1412 O O . ALA A 1 171 ? 9.822 2.257 -19.702 1.00 94.56 171 ALA A O 1
ATOM 1413 N N . PHE A 1 172 ? 8.787 2.094 -21.687 1.00 94.50 172 PHE A N 1
ATOM 1414 C CA . PHE A 1 172 ? 8.103 0.836 -21.371 1.00 94.50 172 PHE A CA 1
ATOM 1415 C C . PHE A 1 172 ? 9.043 -0.300 -20.919 1.00 94.50 172 PHE A C 1
ATOM 1417 O O . PHE A 1 172 ? 8.741 -0.916 -19.901 1.00 94.50 172 PHE A O 1
ATOM 1424 N N . PRO A 1 173 ? 10.211 -0.547 -21.552 1.00 95.81 173 PRO A N 1
ATOM 1425 C CA . PRO A 1 173 ? 11.153 -1.553 -21.051 1.00 95.81 173 PRO A CA 1
ATOM 1426 C C . PRO A 1 173 ? 11.640 -1.267 -19.623 1.00 95.81 173 PRO A C 1
ATOM 1428 O O . PRO A 1 173 ? 11.742 -2.179 -18.807 1.00 95.81 173 PRO A O 1
ATOM 1431 N N . ALA A 1 174 ? 11.882 0.006 -19.297 1.00 95.69 174 ALA A N 1
ATOM 1432 C CA . ALA A 1 174 ? 12.304 0.413 -17.960 1.00 95.69 174 ALA A CA 1
ATOM 1433 C C . ALA A 1 174 ? 11.174 0.286 -16.933 1.00 95.69 174 ALA A C 1
ATOM 1435 O O . ALA A 1 174 ? 11.405 -0.172 -15.817 1.00 95.69 174 ALA A O 1
ATOM 1436 N N . LEU A 1 175 ? 9.946 0.640 -17.322 1.00 95.50 175 LEU A N 1
ATOM 1437 C CA . LEU A 1 175 ? 8.756 0.424 -16.504 1.00 95.50 175 LEU A CA 1
ATOM 1438 C C . LEU A 1 175 ? 8.553 -1.067 -16.217 1.00 95.50 175 LEU A C 1
ATOM 1440 O O . LEU A 1 175 ? 8.312 -1.435 -15.073 1.00 95.50 175 LEU A O 1
ATOM 1444 N N . LYS A 1 176 ? 8.693 -1.926 -17.231 1.00 95.56 176 LYS A N 1
ATOM 1445 C CA . LYS A 1 176 ? 8.541 -3.375 -17.077 1.00 95.56 176 LYS A CA 1
ATOM 1446 C C . LYS A 1 176 ? 9.616 -3.957 -16.157 1.00 95.56 176 LYS A C 1
ATOM 1448 O O . LYS A 1 176 ? 9.282 -4.718 -15.260 1.00 95.56 176 LYS A O 1
ATOM 1453 N N . ALA A 1 177 ? 10.876 -3.537 -16.302 1.00 94.50 177 ALA A N 1
ATOM 1454 C CA . ALA A 1 177 ? 11.948 -3.920 -15.380 1.00 94.50 177 ALA A CA 1
ATOM 1455 C C . ALA A 1 177 ? 11.672 -3.466 -13.935 1.00 94.50 177 ALA A C 1
ATOM 1457 O O . ALA A 1 177 ? 11.824 -4.254 -13.007 1.00 94.50 177 ALA A O 1
ATOM 1458 N N . LEU A 1 178 ? 11.205 -2.229 -13.735 1.00 93.75 178 LEU A N 1
ATOM 1459 C CA . LEU A 1 178 ? 10.801 -1.737 -12.416 1.00 93.75 178 LEU A CA 1
ATOM 1460 C C . LEU A 1 178 ? 9.642 -2.558 -11.829 1.00 93.75 178 LEU A C 1
ATOM 1462 O O . LEU A 1 178 ? 9.644 -2.869 -10.639 1.00 93.75 178 LEU A O 1
ATOM 1466 N N . VAL A 1 179 ? 8.643 -2.902 -12.641 1.00 94.12 179 VAL A N 1
ATOM 1467 C CA . VAL A 1 179 ? 7.487 -3.666 -12.170 1.00 94.12 179 VAL A CA 1
ATOM 1468 C C . VAL A 1 179 ? 7.893 -5.072 -11.741 1.00 94.12 179 VAL A C 1
ATOM 1470 O O . VAL A 1 179 ? 7.652 -5.437 -10.590 1.00 94.12 179 VAL A O 1
ATOM 1473 N N . ASP A 1 180 ? 8.569 -5.803 -12.625 1.00 93.44 180 ASP A N 1
ATOM 1474 C CA . ASP A 1 180 ? 8.948 -7.201 -12.408 1.00 93.44 180 ASP A CA 1
ATOM 1475 C C . ASP A 1 180 ? 9.940 -7.350 -11.245 1.00 93.44 180 ASP A C 1
ATOM 1477 O O . ASP A 1 180 ? 9.789 -8.213 -10.387 1.00 93.44 180 ASP A O 1
ATOM 1481 N N . GLU A 1 181 ? 10.961 -6.492 -11.191 1.00 89.12 181 GLU A N 1
ATOM 1482 C CA . GLU A 1 181 ? 12.089 -6.687 -10.275 1.00 89.12 181 GLU A CA 1
ATOM 1483 C C . GLU A 1 181 ? 11.917 -5.979 -8.931 1.00 89.12 181 GLU A C 1
ATOM 1485 O O . GLU A 1 181 ? 12.639 -6.271 -7.974 1.00 89.12 181 GLU A O 1
ATOM 1490 N N . ARG A 1 182 ? 10.980 -5.028 -8.839 1.00 85.69 182 ARG A N 1
ATOM 1491 C CA . ARG A 1 182 ? 10.824 -4.191 -7.648 1.00 85.69 182 ARG A CA 1
ATOM 1492 C C . ARG A 1 182 ? 9.401 -4.133 -7.138 1.00 85.69 182 ARG A C 1
ATOM 1494 O O . ARG A 1 182 ? 9.188 -4.415 -5.960 1.00 85.69 182 ARG A O 1
ATOM 1501 N N . LEU A 1 183 ? 8.445 -3.735 -7.974 1.00 85.31 183 LEU A N 1
ATOM 1502 C CA . LEU A 1 183 ? 7.088 -3.454 -7.505 1.00 85.31 183 LEU A CA 1
ATOM 1503 C C . LEU A 1 183 ? 6.338 -4.721 -7.124 1.00 85.31 183 LEU A C 1
ATOM 1505 O O . LEU A 1 183 ? 5.802 -4.760 -6.020 1.00 85.31 183 LEU A O 1
ATOM 1509 N N . ILE A 1 184 ? 6.344 -5.749 -7.977 1.00 90.06 184 ILE A N 1
ATOM 1510 C CA . ILE A 1 184 ? 5.685 -7.024 -7.674 1.00 90.06 184 ILE A CA 1
ATOM 1511 C C . ILE A 1 184 ? 6.284 -7.642 -6.400 1.00 90.06 184 ILE A C 1
ATOM 1513 O O . ILE A 1 184 ? 5.521 -7.845 -5.454 1.00 90.06 184 ILE A O 1
ATOM 1517 N N . PRO A 1 185 ? 7.615 -7.830 -6.256 1.00 82.88 185 PRO A N 1
ATOM 1518 C CA . PRO A 1 185 ? 8.182 -8.383 -5.023 1.00 82.88 185 PRO A CA 1
ATOM 1519 C C . PRO A 1 185 ? 7.888 -7.537 -3.777 1.00 82.88 185 PRO A C 1
ATOM 1521 O O . PRO A 1 185 ? 7.559 -8.062 -2.710 1.00 82.88 185 PRO A O 1
ATOM 1524 N N . HIS A 1 186 ? 7.984 -6.208 -3.890 1.00 78.62 186 HIS A N 1
ATOM 1525 C CA . HIS A 1 186 ? 7.759 -5.308 -2.760 1.00 78.62 186 HIS A CA 1
ATOM 1526 C C . HIS A 1 186 ? 6.287 -5.230 -2.345 1.00 78.62 186 HIS A C 1
ATOM 1528 O O . HIS A 1 186 ? 5.981 -5.080 -1.167 1.00 78.62 186 HIS A O 1
ATOM 1534 N N . MET A 1 187 ? 5.356 -5.288 -3.290 1.00 77.25 187 MET A N 1
ATOM 1535 C CA . MET A 1 187 ? 3.935 -5.228 -2.976 1.00 77.25 187 MET A CA 1
ATOM 1536 C C . MET A 1 187 ? 3.423 -6.577 -2.478 1.00 77.25 187 MET A C 1
ATOM 1538 O O . MET A 1 187 ? 2.727 -6.612 -1.469 1.00 77.25 187 MET A O 1
ATOM 1542 N N . SER A 1 188 ? 3.839 -7.670 -3.116 1.00 80.88 188 SER A N 1
ATOM 1543 C CA . SER A 1 188 ? 3.427 -9.037 -2.764 1.00 80.88 188 SER A CA 1
ATOM 1544 C C . SER A 1 188 ? 3.981 -9.489 -1.415 1.00 80.88 188 SER A C 1
ATOM 1546 O O . SER A 1 188 ? 3.416 -10.352 -0.754 1.00 80.88 188 SER A O 1
ATOM 1548 N N . SER A 1 189 ? 5.084 -8.889 -0.958 1.00 72.38 189 SER A N 1
ATOM 1549 C CA . SER A 1 189 ? 5.577 -9.123 0.400 1.00 72.38 189 SER A CA 1
ATOM 1550 C C . SER A 1 189 ? 4.697 -8.476 1.464 1.00 72.38 189 SER A C 1
ATOM 1552 O O . SER A 1 189 ? 4.906 -8.765 2.629 1.00 72.38 189 SER A O 1
ATOM 1554 N N . ARG A 1 190 ? 3.710 -7.633 1.138 1.00 68.31 190 ARG A N 1
ATOM 1555 C CA . ARG A 1 190 ? 2.829 -7.044 2.156 1.00 68.31 190 ARG A CA 1
ATOM 1556 C C . ARG A 1 190 ? 1.875 -8.104 2.692 1.00 68.31 190 ARG A C 1
ATOM 1558 O O . ARG A 1 190 ? 1.079 -8.644 1.933 1.00 68.31 190 ARG A O 1
ATOM 1565 N N . VAL A 1 191 ? 1.909 -8.335 4.003 1.00 59.47 191 VAL A N 1
ATOM 1566 C CA . VAL A 1 191 ? 1.004 -9.265 4.695 1.00 59.47 191 VAL A CA 1
ATOM 1567 C C . VAL A 1 191 ? -0.424 -8.954 4.295 1.00 59.47 191 VAL A C 1
ATOM 1569 O O . VAL A 1 191 ? -0.768 -7.785 4.371 1.00 59.47 191 VAL A O 1
ATOM 1572 N N . GLY A 1 192 ? -1.228 -9.929 3.850 1.00 59.38 192 GLY A N 1
ATOM 1573 C CA . GLY A 1 192 ? -2.667 -9.826 3.542 1.00 59.38 192 GLY A CA 1
ATOM 1574 C C . GLY A 1 192 ? -3.035 -9.100 2.232 1.00 59.38 192 GLY A C 1
ATOM 1575 O O . GLY A 1 192 ? -4.200 -8.749 2.035 1.00 59.38 192 GLY A O 1
ATOM 1576 N N . ILE A 1 193 ? -2.057 -8.804 1.368 1.00 66.75 193 ILE A N 1
ATOM 1577 C CA . ILE A 1 193 ? -2.279 -8.227 0.028 1.00 66.75 193 ILE A CA 1
ATOM 1578 C C . ILE A 1 193 ? -3.135 -9.139 -0.864 1.00 66.75 193 ILE A C 1
ATOM 1580 O O . ILE A 1 193 ? -3.871 -8.633 -1.706 1.00 66.75 193 ILE A O 1
ATOM 1584 N N . GLU A 1 194 ? -3.114 -10.450 -0.616 1.00 76.25 194 GLU A N 1
ATOM 1585 C CA . GLU A 1 194 ? -3.960 -11.463 -1.257 1.00 76.25 194 GLU A CA 1
ATOM 1586 C C . GLU A 1 194 ? -5.462 -11.161 -1.118 1.00 76.25 194 GLU A C 1
ATOM 1588 O O . GLU A 1 194 ? -6.256 -11.518 -1.981 1.00 76.25 194 GLU A O 1
ATOM 1593 N N . ASN A 1 195 ? -5.850 -10.427 -0.069 1.00 66.19 195 ASN A N 1
ATOM 1594 C CA . ASN A 1 195 ? -7.239 -10.066 0.210 1.00 66.19 195 ASN A CA 1
ATOM 1595 C C . ASN A 1 195 ? -7.575 -8.623 -0.205 1.00 66.19 195 ASN A C 1
ATOM 1597 O O . ASN A 1 195 ? -8.653 -8.122 0.120 1.00 66.19 195 ASN A O 1
ATOM 1601 N N . TRP A 1 196 ? -6.662 -7.903 -0.872 1.00 66.00 196 TRP A N 1
ATOM 1602 C CA . TRP A 1 196 ? -6.916 -6.512 -1.249 1.00 66.00 196 TRP A CA 1
ATOM 1603 C C . TRP A 1 196 ? -7.906 -6.410 -2.397 1.00 66.00 196 TRP A C 1
ATOM 1605 O O . TRP A 1 196 ? -7.675 -7.004 -3.453 1.00 66.00 196 TRP A O 1
ATOM 1615 N N . PRO A 1 197 ? -8.943 -5.560 -2.278 1.00 66.94 197 PRO A N 1
ATOM 1616 C CA . PRO A 1 197 ? -9.772 -5.255 -3.428 1.00 66.94 197 PRO A CA 1
ATOM 1617 C C . PRO A 1 197 ? -8.922 -4.533 -4.483 1.00 66.94 197 PRO A C 1
ATOM 1619 O O . PRO A 1 197 ? -8.109 -3.663 -4.154 1.00 66.94 197 PRO A O 1
ATOM 1622 N N . LYS A 1 198 ? -9.134 -4.853 -5.767 1.00 73.06 198 LYS A N 1
ATOM 1623 C CA . LYS A 1 198 ? -8.374 -4.279 -6.897 1.00 73.06 198 LYS A CA 1
ATOM 1624 C C . LYS A 1 198 ? -8.228 -2.743 -6.837 1.00 73.06 198 LYS A C 1
ATOM 1626 O O . LYS A 1 198 ? -7.110 -2.260 -7.016 1.00 73.06 198 LYS A O 1
ATOM 1631 N N . PRO A 1 199 ? -9.268 -1.950 -6.489 1.00 70.88 199 PRO A N 1
ATOM 1632 C CA . PRO A 1 199 ? -9.125 -0.500 -6.317 1.00 70.88 199 PRO A CA 1
ATOM 1633 C C . PRO A 1 199 ? -8.069 -0.067 -5.285 1.00 70.88 199 PRO A C 1
ATOM 1635 O O . PRO A 1 199 ? -7.432 0.971 -5.457 1.00 70.88 199 PRO A O 1
ATOM 1638 N N . ALA A 1 200 ? -7.845 -0.847 -4.224 1.00 62.31 200 ALA A N 1
ATOM 1639 C CA . ALA A 1 200 ? -6.825 -0.549 -3.219 1.00 62.31 200 ALA A CA 1
ATOM 1640 C C . ALA A 1 200 ? -5.406 -0.793 -3.758 1.00 62.31 200 ALA A C 1
ATOM 1642 O O . ALA A 1 200 ? -4.513 0.027 -3.529 1.00 62.31 200 ALA A O 1
ATOM 1643 N N . VAL A 1 201 ? -5.216 -1.876 -4.521 1.00 70.56 201 VAL A N 1
ATOM 1644 C CA . VAL A 1 201 ? -3.955 -2.181 -5.220 1.00 70.56 201 VAL A CA 1
ATOM 1645 C C . VAL A 1 201 ? -3.629 -1.057 -6.209 1.00 70.56 201 VAL A C 1
ATOM 1647 O O . VAL A 1 201 ? -2.545 -0.478 -6.164 1.00 70.56 201 VAL A O 1
ATOM 1650 N N . LEU A 1 202 ? -4.607 -0.657 -7.022 1.00 73.50 202 LEU A N 1
ATOM 1651 C CA . LEU A 1 202 ? -4.480 0.443 -7.979 1.00 73.50 202 LEU A CA 1
ATOM 1652 C C . LEU A 1 202 ? -4.147 1.782 -7.305 1.00 73.50 202 LEU A C 1
ATOM 1654 O O . LEU A 1 202 ? -3.221 2.482 -7.720 1.00 73.50 202 LEU A O 1
ATOM 1658 N N . LYS A 1 203 ? -4.837 2.129 -6.212 1.00 71.00 203 LYS A N 1
ATOM 1659 C CA . LYS A 1 203 ? -4.544 3.341 -5.430 1.00 71.00 203 LYS A CA 1
ATOM 1660 C C . LYS A 1 203 ? -3.107 3.342 -4.903 1.00 71.00 203 LYS A C 1
ATOM 1662 O O . LYS A 1 203 ? -2.446 4.381 -4.917 1.00 71.00 203 LYS A O 1
ATOM 1667 N N . TRP A 1 204 ? -2.605 2.189 -4.461 1.00 76.56 204 TRP A N 1
ATOM 1668 C CA . TRP A 1 204 ? -1.216 2.054 -4.029 1.00 76.56 204 TRP A CA 1
ATOM 1669 C C . TRP A 1 204 ? -0.230 2.290 -5.178 1.00 76.56 204 TRP A C 1
ATOM 1671 O O . TRP A 1 204 ? 0.724 3.050 -5.002 1.00 76.56 204 TRP A O 1
ATOM 1681 N N . ILE A 1 205 ? -0.487 1.710 -6.357 1.00 76.50 205 ILE A N 1
ATOM 1682 C CA . ILE A 1 205 ? 0.334 1.916 -7.561 1.00 76.50 205 ILE A CA 1
ATOM 1683 C C . ILE A 1 205 ? 0.375 3.407 -7.912 1.00 76.50 205 ILE A C 1
ATOM 1685 O O . ILE A 1 205 ? 1.459 3.976 -8.029 1.00 76.50 205 ILE A O 1
ATOM 1689 N N . LYS A 1 206 ? -0.781 4.080 -7.970 1.00 71.06 206 LYS A N 1
ATOM 1690 C CA . LYS A 1 206 ? -0.862 5.524 -8.251 1.00 71.06 206 LYS A CA 1
ATOM 1691 C C . LYS A 1 206 ? -0.030 6.353 -7.267 1.00 71.06 206 LYS A C 1
ATOM 1693 O O . LYS A 1 206 ? 0.696 7.257 -7.671 1.00 71.06 206 LYS A O 1
ATOM 1698 N N . ASN A 1 207 ? -0.064 6.003 -5.981 1.00 66.75 207 ASN A N 1
ATOM 1699 C CA . ASN A 1 207 ? 0.743 6.671 -4.959 1.00 66.75 207 ASN A CA 1
ATOM 1700 C C . ASN A 1 207 ? 2.250 6.409 -5.114 1.00 66.75 207 ASN A C 1
ATOM 1702 O O . ASN A 1 207 ? 3.050 7.306 -4.838 1.00 66.75 207 ASN A O 1
ATOM 1706 N N . TYR A 1 208 ? 2.657 5.213 -5.557 1.00 71.31 208 TYR A N 1
ATOM 1707 C CA . TYR A 1 208 ? 4.068 4.892 -5.801 1.00 71.31 208 TYR A CA 1
ATOM 1708 C C . TYR A 1 208 ? 4.683 5.826 -6.850 1.00 71.31 208 TYR A C 1
ATOM 1710 O O . TYR A 1 208 ? 5.806 6.300 -6.668 1.00 71.31 208 TYR A O 1
ATOM 1718 N N . PHE A 1 209 ? 3.922 6.124 -7.906 1.00 68.69 209 PHE A N 1
ATOM 1719 C CA . PHE A 1 209 ? 4.318 7.006 -9.006 1.00 68.69 209 PHE A CA 1
ATOM 1720 C C . PHE A 1 209 ? 3.989 8.488 -8.768 1.00 68.69 209 PHE A C 1
ATOM 1722 O O . PHE A 1 209 ? 4.165 9.304 -9.667 1.00 68.69 209 PHE A O 1
ATOM 1729 N N . GLY A 1 210 ? 3.567 8.872 -7.559 1.00 67.12 210 GLY A N 1
ATOM 1730 C CA . GLY A 1 210 ? 3.241 10.262 -7.247 1.00 67.12 210 GLY A CA 1
ATOM 1731 C C . GLY A 1 210 ? 4.411 11.234 -7.467 1.00 67.12 210 GLY A C 1
ATOM 1732 O O . GLY A 1 210 ? 5.582 10.899 -7.255 1.00 67.12 210 GLY A O 1
ATOM 1733 N N . ALA A 1 211 ? 4.086 12.483 -7.817 1.00 58.22 211 ALA A N 1
ATOM 1734 C CA . ALA A 1 211 ? 5.032 13.516 -8.261 1.00 58.22 211 ALA A CA 1
ATOM 1735 C C . ALA A 1 211 ? 6.280 13.699 -7.372 1.00 58.22 211 ALA A C 1
ATOM 1737 O O . ALA A 1 211 ? 7.379 13.914 -7.878 1.00 58.22 211 ALA A O 1
ATOM 1738 N N . ARG A 1 212 ? 6.146 13.570 -6.042 1.00 63.59 212 ARG A N 1
ATOM 1739 C CA . ARG A 1 212 ? 7.280 13.706 -5.105 1.00 63.59 212 ARG A CA 1
ATOM 1740 C C . ARG A 1 212 ? 8.341 12.617 -5.278 1.00 63.59 212 ARG A C 1
ATOM 1742 O O . ARG A 1 212 ? 9.517 12.869 -5.033 1.00 63.59 212 ARG A O 1
ATOM 1749 N N . ARG A 1 213 ? 7.933 11.402 -5.651 1.00 66.81 213 ARG A N 1
ATOM 1750 C CA . ARG A 1 213 ? 8.818 10.234 -5.753 1.00 66.81 213 ARG A CA 1
ATOM 1751 C C . ARG A 1 213 ? 9.249 9.955 -7.191 1.00 66.81 213 ARG A C 1
ATOM 1753 O O . ARG A 1 213 ? 10.266 9.298 -7.403 1.00 66.81 213 ARG A O 1
ATOM 1760 N N . LEU A 1 214 ? 8.518 10.500 -8.160 1.00 73.00 214 LEU A N 1
ATOM 1761 C CA . LEU A 1 214 ? 8.694 10.250 -9.584 1.00 73.00 214 LEU A CA 1
ATOM 1762 C C . LEU A 1 214 ? 10.147 10.401 -10.090 1.00 73.00 214 LEU A C 1
ATOM 1764 O O . LEU A 1 214 ? 10.608 9.493 -10.783 1.00 73.00 214 LEU A O 1
ATOM 1768 N N . PRO A 1 215 ? 10.936 11.431 -9.707 1.00 77.31 215 PRO A N 1
ATOM 1769 C CA . PRO A 1 215 ? 12.331 11.541 -10.154 1.00 77.31 215 PRO A CA 1
ATOM 1770 C C . PRO A 1 215 ? 13.228 10.377 -9.696 1.00 77.31 215 PRO A C 1
ATOM 1772 O O . PRO A 1 215 ? 14.114 9.940 -10.440 1.00 77.31 215 PRO A O 1
ATOM 1775 N N . TYR A 1 216 ? 12.991 9.861 -8.485 1.00 78.62 216 TYR A N 1
ATOM 1776 C CA . TYR A 1 216 ? 13.715 8.712 -7.939 1.00 78.62 216 TYR A CA 1
ATOM 1777 C C . TYR A 1 216 ? 13.301 7.426 -8.645 1.00 78.62 216 TYR A C 1
ATOM 1779 O O . TYR A 1 216 ? 14.163 6.672 -9.081 1.00 78.62 216 TYR A O 1
ATOM 1787 N N . VAL A 1 217 ? 11.994 7.229 -8.836 1.00 78.44 217 VAL A N 1
ATOM 1788 C CA . VAL A 1 217 ? 11.433 6.062 -9.534 1.00 78.44 217 VAL A CA 1
ATOM 1789 C C . VAL A 1 217 ? 11.958 5.963 -10.970 1.00 78.44 217 VAL A C 1
ATOM 1791 O O . VAL A 1 217 ? 12.322 4.884 -11.425 1.00 78.44 217 VAL A O 1
ATOM 1794 N N . ILE A 1 218 ? 12.073 7.091 -11.673 1.00 85.25 218 ILE A N 1
ATOM 1795 C CA . ILE A 1 218 ? 12.654 7.164 -13.025 1.00 85.25 218 ILE A CA 1
ATOM 1796 C C . ILE A 1 218 ? 14.116 6.712 -13.045 1.00 85.25 218 ILE A C 1
ATOM 1798 O O . ILE A 1 218 ? 14.540 6.023 -13.972 1.00 85.25 218 ILE A O 1
ATOM 1802 N N . THR A 1 219 ? 14.885 7.104 -12.030 1.00 86.38 219 THR A N 1
ATOM 1803 C CA . THR A 1 219 ? 16.304 6.743 -11.929 1.00 86.38 219 THR A CA 1
ATOM 1804 C C . THR A 1 219 ? 16.460 5.260 -11.582 1.00 86.38 219 THR A C 1
ATOM 1806 O O . THR A 1 219 ? 17.181 4.551 -12.277 1.00 86.38 219 THR A O 1
ATOM 1809 N N . GLU A 1 220 ? 15.692 4.768 -10.607 1.00 90.38 220 GLU A N 1
ATOM 1810 C CA . GLU A 1 220 ? 15.646 3.351 -10.211 1.00 90.38 220 GLU A CA 1
ATOM 1811 C C . GLU A 1 220 ? 15.261 2.449 -11.396 1.00 90.38 220 GLU A C 1
ATOM 1813 O O . GLU A 1 220 ? 15.927 1.452 -11.666 1.00 90.38 220 GLU A O 1
ATOM 1818 N N . ALA A 1 221 ? 14.246 2.835 -12.176 1.00 92.12 221 ALA A N 1
ATOM 1819 C CA . ALA A 1 221 ? 13.828 2.092 -13.363 1.00 92.12 221 ALA A CA 1
ATOM 1820 C C . ALA A 1 221 ? 14.935 1.990 -14.427 1.00 92.12 221 ALA A C 1
ATOM 1822 O O . ALA A 1 221 ? 15.061 0.965 -15.098 1.00 92.12 221 ALA A O 1
ATOM 1823 N N . LYS A 1 222 ? 15.754 3.040 -14.597 1.00 95.75 222 LYS A N 1
ATOM 1824 C CA . LYS A 1 222 ? 16.884 3.015 -15.538 1.00 95.75 222 LYS A CA 1
ATOM 1825 C C . LYS A 1 222 ? 17.974 2.049 -15.080 1.00 95.75 222 LYS A C 1
ATOM 1827 O O . LYS A 1 222 ? 18.472 1.288 -15.906 1.00 95.75 222 LYS A O 1
ATOM 1832 N N . GLU A 1 223 ? 18.316 2.073 -13.798 1.00 93.06 223 GLU A N 1
ATOM 1833 C CA . GLU A 1 223 ? 19.333 1.190 -13.217 1.00 93.06 223 GLU A CA 1
ATOM 1834 C C . GLU A 1 223 ? 18.910 -0.281 -13.273 1.00 93.06 223 GLU A C 1
ATOM 1836 O O . GLU A 1 223 ? 19.716 -1.145 -13.615 1.00 93.06 223 GLU A O 1
ATOM 1841 N N . LEU A 1 224 ? 17.639 -0.574 -12.978 1.00 93.75 224 LEU A N 1
ATOM 1842 C CA . LEU A 1 224 ? 17.095 -1.930 -13.078 1.00 93.75 224 LEU A CA 1
ATOM 1843 C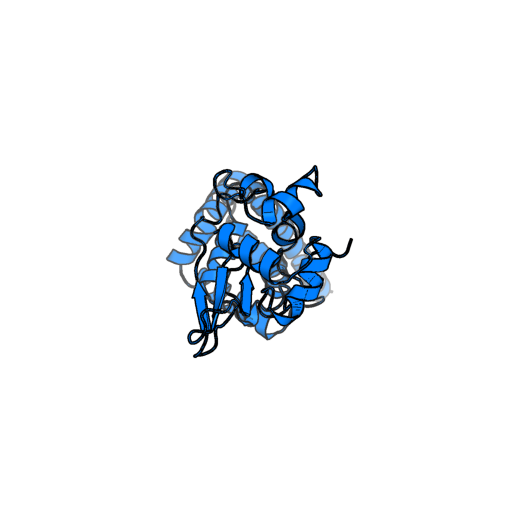 C . LEU A 1 224 ? 17.129 -2.443 -14.517 1.00 93.75 224 LEU A C 1
ATOM 1845 O O . LEU A 1 224 ? 17.581 -3.560 -14.752 1.00 93.75 224 LEU A O 1
ATOM 1849 N N . LEU A 1 225 ? 16.741 -1.612 -15.491 1.00 95.88 225 LEU A N 1
ATOM 1850 C CA . LEU A 1 225 ? 16.825 -1.991 -16.900 1.00 95.88 225 LEU A CA 1
ATOM 1851 C C . LEU A 1 225 ? 18.266 -2.319 -17.318 1.00 95.88 225 LEU A C 1
ATOM 1853 O O . LEU A 1 225 ? 18.490 -3.349 -17.945 1.00 95.88 225 LEU A O 1
ATOM 1857 N N . GLN A 1 226 ? 19.240 -1.491 -16.929 1.00 94.38 226 GLN A N 1
ATOM 1858 C CA . GLN A 1 226 ? 20.655 -1.741 -17.230 1.00 94.38 226 GLN A CA 1
ATOM 1859 C C . GLN A 1 226 ? 21.136 -3.069 -16.635 1.00 94.38 226 GLN A C 1
ATOM 1861 O O . GLN A 1 226 ? 21.723 -3.884 -17.342 1.00 94.38 226 GLN A O 1
ATOM 1866 N N . LYS A 1 227 ? 20.814 -3.341 -15.365 1.00 93.94 227 LYS A N 1
ATOM 1867 C CA . LYS A 1 227 ? 21.156 -4.615 -14.711 1.00 93.94 227 LYS A CA 1
ATOM 1868 C C . LYS A 1 227 ? 20.508 -5.816 -15.397 1.00 93.94 227 LYS A C 1
ATOM 1870 O O . LYS A 1 227 ? 21.128 -6.874 -15.494 1.00 93.94 227 LYS A O 1
ATOM 1875 N N . ARG A 1 228 ? 19.265 -5.674 -15.867 1.00 92.81 228 ARG A N 1
ATOM 1876 C CA . ARG A 1 228 ? 18.559 -6.719 -16.619 1.00 92.81 228 ARG A CA 1
ATOM 1877 C C . ARG A 1 228 ? 19.255 -7.008 -17.946 1.00 92.81 228 ARG A C 1
ATOM 1879 O O . ARG A 1 228 ? 19.520 -8.166 -18.240 1.00 92.81 228 ARG A O 1
ATOM 1886 N N . GLU A 1 229 ? 19.604 -5.970 -18.700 1.00 92.62 229 GLU A N 1
ATOM 1887 C CA . GLU A 1 229 ? 20.337 -6.085 -19.968 1.00 92.62 229 GLU A CA 1
ATOM 1888 C C . GLU A 1 229 ? 21.728 -6.717 -19.776 1.00 92.62 229 GLU A C 1
ATOM 1890 O O . GLU A 1 229 ? 22.133 -7.571 -20.561 1.00 92.62 229 GLU A O 1
ATOM 1895 N N . GLU A 1 230 ? 22.442 -6.356 -18.707 1.00 93.38 230 GLU A N 1
ATOM 1896 C CA . GLU A 1 230 ? 23.743 -6.940 -18.351 1.00 93.38 230 GLU A CA 1
ATOM 1897 C C . GLU A 1 230 ? 23.659 -8.408 -17.920 1.00 93.38 230 GLU A C 1
ATOM 1899 O O . GLU A 1 230 ? 24.595 -9.168 -18.167 1.00 93.38 230 GLU A O 1
ATOM 1904 N N . ARG A 1 231 ? 22.581 -8.821 -17.240 1.00 92.69 231 ARG A N 1
ATOM 1905 C CA . ARG A 1 231 ? 22.346 -10.240 -16.920 1.00 92.69 231 ARG A CA 1
ATOM 1906 C C . ARG A 1 231 ? 22.077 -11.046 -18.182 1.00 92.69 231 ARG A C 1
ATOM 1908 O O . ARG A 1 231 ? 22.761 -12.034 -18.399 1.00 92.69 231 ARG A O 1
ATOM 1915 N N . MET A 1 232 ? 21.178 -10.568 -19.042 1.00 90.38 232 MET A N 1
ATOM 1916 C CA . MET A 1 232 ? 20.850 -11.268 -20.289 1.00 90.38 232 MET A CA 1
ATOM 1917 C C . MET A 1 232 ? 22.069 -11.423 -21.205 1.00 90.38 232 MET A C 1
ATOM 1919 O O . MET A 1 232 ? 22.252 -12.480 -21.794 1.00 90.38 232 MET A O 1
ATOM 1923 N N . LYS A 1 233 ? 22.939 -10.406 -21.294 1.00 91.69 233 LYS A N 1
ATOM 1924 C CA . LYS A 1 233 ? 24.200 -10.524 -22.044 1.00 91.69 233 LYS A CA 1
ATOM 1925 C C . LYS A 1 233 ? 25.122 -11.605 -21.486 1.00 91.69 233 LYS A C 1
ATOM 1927 O O . LYS A 1 233 ? 25.643 -12.393 -22.260 1.00 91.69 233 LYS A O 1
ATOM 1932 N N . ARG A 1 234 ? 25.299 -11.654 -20.163 1.00 89.81 234 ARG A N 1
ATOM 1933 C CA . ARG A 1 234 ? 26.135 -12.674 -19.512 1.00 89.81 234 ARG A CA 1
ATOM 1934 C C . ARG A 1 234 ? 25.581 -14.080 -19.707 1.00 89.81 234 ARG A C 1
ATOM 1936 O O . ARG A 1 234 ? 26.330 -14.975 -20.060 1.00 89.81 234 ARG A O 1
ATOM 1943 N N . GLU A 1 235 ? 24.274 -14.253 -19.538 1.00 88.56 235 GLU A N 1
ATOM 1944 C CA . GLU A 1 235 ? 23.601 -15.539 -19.764 1.00 88.56 235 GLU A CA 1
ATOM 1945 C C . GLU A 1 235 ? 23.748 -16.010 -21.218 1.00 88.56 235 GLU A C 1
ATOM 1947 O O . GLU A 1 235 ? 23.885 -17.202 -21.468 1.00 88.56 235 GLU A O 1
ATOM 1952 N N . GLN A 1 236 ? 23.754 -15.081 -22.175 1.00 84.88 236 GLN A N 1
ATOM 1953 C CA . GLN A 1 236 ? 23.969 -15.392 -23.584 1.00 84.88 236 GLN A CA 1
ATOM 1954 C C . GLN A 1 236 ? 25.430 -15.771 -23.877 1.00 84.88 236 GLN A C 1
ATOM 1956 O O . GLN A 1 236 ? 25.678 -16.764 -24.551 1.00 84.88 236 GLN A O 1
ATOM 1961 N N . GLU A 1 237 ? 26.395 -15.043 -23.310 1.00 85.56 237 GLU A N 1
ATOM 1962 C CA . GLU A 1 237 ? 27.827 -15.366 -23.410 1.00 85.56 237 GLU A CA 1
ATOM 1963 C C . GLU A 1 237 ? 28.175 -16.719 -22.759 1.00 85.56 237 GLU A C 1
ATOM 1965 O O . GLU A 1 237 ? 29.058 -17.418 -23.247 1.00 85.56 237 GLU A O 1
ATOM 1970 N N . GLU A 1 238 ? 27.476 -17.109 -21.688 1.00 81.69 238 GLU A N 1
ATOM 1971 C CA . GLU A 1 238 ? 27.622 -18.417 -21.031 1.00 81.69 238 GLU A CA 1
ATOM 1972 C C . GLU A 1 238 ? 26.968 -19.569 -21.813 1.00 81.69 238 GLU A C 1
ATOM 1974 O O . GLU A 1 238 ? 27.396 -20.709 -21.669 1.00 81.69 238 GLU A O 1
ATOM 1979 N N . GLN A 1 239 ? 25.941 -19.299 -22.627 1.00 73.94 239 GLN A N 1
ATOM 1980 C CA . GLN A 1 239 ? 25.292 -20.304 -23.484 1.00 73.94 239 GLN A CA 1
ATOM 1981 C C . GLN A 1 239 ? 26.029 -20.537 -24.808 1.00 73.94 239 GLN A C 1
ATOM 1983 O O . GLN A 1 239 ? 25.898 -21.610 -25.396 1.00 73.94 239 GLN A O 1
ATOM 1988 N N . ASP A 1 240 ? 26.790 -19.544 -25.269 1.00 71.19 240 ASP A N 1
ATOM 1989 C CA . ASP A 1 240 ? 27.588 -19.607 -26.497 1.00 71.19 240 ASP A CA 1
ATOM 1990 C C . ASP A 1 240 ? 28.989 -20.241 -26.281 1.00 71.19 240 ASP A C 1
ATOM 1992 O O . ASP A 1 240 ? 29.755 -20.374 -27.242 1.00 71.19 240 ASP A O 1
ATOM 1996 N N . TYR A 1 241 ? 29.318 -20.644 -25.043 1.00 57.94 241 TYR A N 1
ATOM 1997 C CA . TYR A 1 241 ? 30.568 -21.307 -24.625 1.00 57.94 241 TYR A CA 1
ATOM 1998 C C . TYR A 1 241 ? 30.374 -22.798 -24.314 1.00 57.94 241 TYR A C 1
ATOM 2000 O O . TYR A 1 241 ? 31.294 -23.582 -24.654 1.00 57.94 241 TYR A O 1
#